Protein AF-A0A841T6B2-F1 (afdb_monomer_lite)

Organism: NCBI:txid557557

Radius of gyration: 22.59 Å; chains: 1; bounding box: 46×55×64 Å

Structure (mmCIF, N/CA/C/O backbone):
data_AF-A0A841T6B2-F1
#
_entry.id   AF-A0A841T6B2-F1
#
loop_
_atom_site.group_PDB
_atom_site.id
_atom_site.type_symbol
_atom_site.label_atom_id
_atom_site.label_alt_id
_atom_site.label_comp_id
_atom_site.label_asym_id
_atom_site.label_entity_id
_atom_site.label_seq_id
_atom_site.pdbx_PDB_ins_code
_atom_site.Cartn_x
_atom_site.Cartn_y
_atom_site.Cartn_z
_atom_site.occupancy
_atom_site.B_iso_or_equiv
_atom_site.auth_seq_id
_atom_site.auth_comp_id
_atom_site.auth_asym_id
_atom_site.auth_atom_id
_atom_site.pdbx_PDB_model_num
ATOM 1 N N . MET A 1 1 ? 11.523 -9.168 -34.181 1.00 81.94 1 MET A N 1
ATOM 2 C CA . MET A 1 1 ? 10.473 -8.159 -33.924 1.00 81.94 1 MET A CA 1
ATOM 3 C C . MET A 1 1 ? 9.588 -8.662 -32.795 1.00 81.94 1 MET A C 1
ATOM 5 O O . MET A 1 1 ? 9.089 -9.781 -32.882 1.00 81.94 1 MET A O 1
ATOM 9 N N . TYR A 1 2 ? 9.432 -7.871 -31.739 1.00 88.25 2 TYR A N 1
ATOM 10 C CA . TYR A 1 2 ? 8.669 -8.231 -30.552 1.00 88.25 2 TYR A CA 1
ATOM 11 C C . TYR A 1 2 ? 7.153 -8.050 -30.765 1.00 88.25 2 TYR A C 1
ATOM 13 O O . TYR A 1 2 ? 6.709 -7.084 -31.401 1.00 88.25 2 TYR A O 1
ATOM 21 N N . PRO A 1 3 ? 6.324 -8.989 -30.268 1.00 86.00 3 PRO A N 1
ATOM 22 C CA . PRO A 1 3 ? 4.872 -8.878 -30.339 1.00 86.00 3 PRO A CA 1
ATOM 23 C C . PRO A 1 3 ? 4.345 -7.916 -29.270 1.00 86.00 3 PRO A C 1
ATOM 25 O O . PRO A 1 3 ? 4.755 -8.012 -28.111 1.00 86.00 3 PRO A O 1
ATOM 28 N N . LYS A 1 4 ? 3.401 -7.029 -29.633 1.00 84.94 4 LYS A N 1
ATOM 29 C CA . LYS A 1 4 ? 2.730 -6.138 -28.668 1.00 84.94 4 LYS A CA 1
ATOM 30 C C . LYS A 1 4 ? 2.171 -6.946 -27.499 1.00 84.94 4 LYS A C 1
ATOM 32 O O . LYS A 1 4 ? 1.614 -8.033 -27.682 1.00 84.94 4 LYS A O 1
ATOM 37 N N . VAL A 1 5 ? 2.297 -6.387 -26.307 1.00 84.50 5 VAL A N 1
ATOM 38 C CA . VAL A 1 5 ? 1.882 -6.997 -25.055 1.00 84.50 5 VAL A CA 1
ATOM 39 C C . VAL A 1 5 ? 0.696 -6.210 -24.512 1.00 84.50 5 VAL A C 1
ATOM 41 O O . VAL A 1 5 ? 0.809 -5.057 -24.116 1.00 84.50 5 VAL A O 1
ATOM 44 N N . GLY A 1 6 ? -0.480 -6.835 -24.525 1.00 75.06 6 GLY A N 1
ATOM 45 C CA . GLY A 1 6 ? -1.680 -6.237 -23.940 1.00 75.06 6 GLY A CA 1
ATOM 46 C C . GLY A 1 6 ? -1.635 -6.235 -22.412 1.00 75.06 6 GLY A C 1
ATOM 47 O O . GLY A 1 6 ? -0.960 -7.070 -21.802 1.00 75.06 6 GLY A O 1
ATOM 48 N N . SER A 1 7 ? -2.407 -5.341 -21.791 1.00 76.25 7 SER A N 1
ATOM 49 C CA . SER A 1 7 ? -2.595 -5.315 -20.338 1.00 76.25 7 SER A CA 1
ATOM 50 C C . SER A 1 7 ? -3.172 -6.652 -19.847 1.00 76.25 7 SER A C 1
ATOM 52 O O . SER A 1 7 ? -4.208 -7.102 -20.352 1.00 76.25 7 SER A O 1
ATOM 54 N N . PRO A 1 8 ? -2.525 -7.330 -18.886 1.00 69.19 8 PRO A N 1
ATOM 55 C CA . PRO A 1 8 ? -2.946 -8.652 -18.463 1.00 69.19 8 PRO A CA 1
ATOM 56 C C . PRO A 1 8 ? -4.126 -8.555 -17.492 1.00 69.19 8 PRO A C 1
ATOM 58 O O . PRO A 1 8 ? -4.162 -7.691 -16.623 1.00 69.19 8 PRO A O 1
ATOM 61 N N . LYS A 1 9 ? -5.062 -9.512 -17.561 1.00 65.94 9 LYS A N 1
ATOM 62 C CA . LYS A 1 9 ? -6.056 -9.706 -16.483 1.00 65.94 9 LYS A CA 1
ATOM 63 C C . LYS A 1 9 ? -5.410 -10.229 -15.190 1.00 65.94 9 LYS A C 1
ATOM 65 O O . LYS A 1 9 ? -5.942 -10.005 -14.111 1.00 65.94 9 LYS A O 1
ATOM 70 N N . LYS A 1 10 ? -4.287 -10.946 -15.317 1.00 61.66 10 LYS A N 1
ATOM 71 C CA . LYS A 1 10 ? -3.439 -11.451 -14.230 1.00 61.66 10 LYS A CA 1
ATOM 72 C C . LYS A 1 10 ? -1.990 -11.501 -14.714 1.00 61.66 10 LYS A C 1
ATOM 74 O O . LYS A 1 10 ? -1.730 -12.070 -15.777 1.00 61.66 10 LYS A O 1
ATOM 79 N N . VAL A 1 11 ? -1.064 -10.930 -13.948 1.00 69.44 11 VAL A N 1
ATOM 80 C CA . VAL A 1 11 ? 0.371 -10.979 -14.259 1.00 69.44 11 VAL A CA 1
ATOM 81 C C . VAL A 1 11 ? 0.856 -12.424 -14.116 1.00 69.44 11 VAL A C 1
ATOM 83 O O . VAL A 1 11 ? 0.615 -13.081 -13.106 1.00 69.44 11 VAL A O 1
ATOM 86 N N . THR A 1 12 ? 1.491 -12.948 -15.161 1.00 73.12 12 THR A N 1
ATOM 87 C CA . THR A 1 12 ? 2.063 -14.304 -15.193 1.00 73.12 12 THR A CA 1
ATOM 88 C C . THR A 1 12 ? 3.510 -14.221 -15.655 1.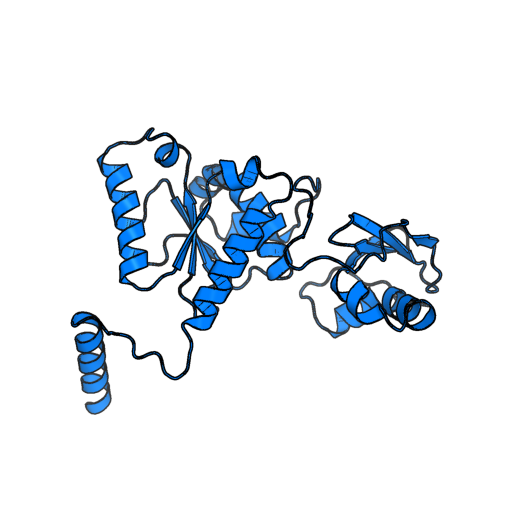00 73.12 12 THR A C 1
ATOM 90 O O . THR A 1 12 ? 3.848 -13.278 -16.369 1.00 73.12 12 THR A O 1
ATOM 93 N N . MET A 1 13 ? 4.348 -15.214 -15.332 1.00 74.50 13 MET A N 1
ATOM 94 C CA . MET A 1 13 ? 5.738 -15.224 -15.818 1.00 74.50 13 MET A CA 1
ATOM 95 C C . MET A 1 13 ? 5.817 -15.159 -17.342 1.00 74.50 13 MET A C 1
ATOM 97 O O . MET A 1 13 ? 6.514 -14.316 -17.881 1.00 74.50 13 MET A O 1
ATOM 101 N N . LYS A 1 14 ? 4.960 -15.904 -18.048 1.00 78.00 14 LYS A N 1
ATOM 102 C CA . LYS A 1 14 ? 4.868 -15.837 -19.515 1.00 78.00 14 LYS A CA 1
ATOM 103 C C . LYS A 1 14 ? 4.525 -14.438 -20.043 1.00 78.00 14 LYS A C 1
ATOM 105 O O . LYS A 1 14 ? 4.883 -14.101 -21.170 1.00 78.00 14 LYS A O 1
ATOM 110 N N . TRP A 1 15 ? 3.758 -13.654 -19.287 1.00 83.31 15 TRP A N 1
ATOM 111 C CA . TRP A 1 15 ? 3.458 -12.272 -19.653 1.00 83.31 15 TRP A CA 1
ATOM 112 C C . TRP A 1 15 ? 4.646 -11.353 -19.362 1.00 83.31 15 TRP A C 1
ATOM 114 O O . TRP A 1 15 ? 5.006 -10.573 -20.237 1.00 83.31 15 TRP A O 1
ATOM 124 N N . LEU A 1 16 ? 5.278 -11.492 -18.191 1.00 74.94 16 LEU A N 1
ATOM 125 C CA . LEU A 1 16 ? 6.472 -10.732 -17.814 1.00 74.94 16 LEU A CA 1
ATOM 126 C C . LEU A 1 16 ? 7.619 -10.969 -18.799 1.00 74.94 16 LEU A C 1
ATOM 128 O O . LEU A 1 16 ? 8.175 -10.002 -19.308 1.00 74.94 16 LEU A O 1
ATOM 132 N N . ASP A 1 17 ? 7.882 -12.226 -19.161 1.00 82.50 17 ASP A N 1
ATOM 133 C CA . ASP A 1 17 ? 8.905 -12.600 -20.141 1.00 82.50 17 ASP A CA 1
ATOM 134 C C . ASP A 1 17 ? 8.694 -11.873 -21.470 1.00 82.50 17 ASP A C 1
ATOM 136 O O . ASP A 1 17 ? 9.635 -11.364 -22.064 1.00 82.50 17 ASP A O 1
ATOM 140 N N . LYS A 1 18 ? 7.442 -11.767 -21.931 1.00 87.44 18 LYS A N 1
ATOM 141 C CA . LYS A 1 18 ? 7.117 -11.041 -23.165 1.00 87.44 18 LYS A CA 1
ATOM 142 C C . LYS A 1 18 ? 7.226 -9.530 -23.007 1.00 87.44 18 LYS A C 1
ATOM 144 O O . LYS A 1 18 ? 7.716 -8.869 -23.916 1.00 87.44 18 LYS A O 1
ATOM 149 N N . ALA A 1 19 ? 6.720 -8.989 -21.900 1.00 87.25 19 ALA A N 1
ATOM 150 C CA . ALA A 1 19 ? 6.710 -7.556 -21.626 1.00 87.25 19 ALA A CA 1
ATOM 151 C C . ALA A 1 19 ? 8.130 -6.999 -21.507 1.00 87.25 19 ALA A C 1
ATOM 153 O O . ALA A 1 19 ? 8.401 -5.904 -21.988 1.00 87.25 19 ALA A O 1
ATOM 154 N N . PHE A 1 20 ? 9.037 -7.765 -20.905 1.00 91.69 20 PHE A N 1
ATOM 155 C CA . PHE A 1 20 ? 10.406 -7.346 -20.634 1.00 91.69 20 PHE A CA 1
ATOM 156 C C . PHE A 1 20 ? 11.438 -7.863 -21.641 1.00 91.69 20 PHE A C 1
ATOM 158 O O . PHE A 1 20 ? 12.585 -7.443 -21.548 1.00 91.69 20 PHE A O 1
ATOM 165 N N . ALA A 1 21 ? 11.072 -8.709 -22.613 1.00 94.31 21 ALA A N 1
ATOM 166 C CA . ALA A 1 21 ? 12.026 -9.255 -23.586 1.00 94.31 21 ALA A CA 1
ATOM 167 C C . ALA A 1 21 ? 12.903 -8.192 -24.290 1.00 94.31 21 ALA A C 1
ATOM 169 O O . ALA A 1 21 ? 14.116 -8.366 -24.271 1.00 94.31 21 ALA A O 1
ATOM 170 N N . PRO A 1 22 ? 12.366 -7.071 -24.828 1.00 95.62 22 PRO A N 1
ATOM 171 C CA . PRO A 1 22 ? 13.203 -6.042 -25.456 1.00 95.62 22 PRO A CA 1
ATOM 172 C C . PRO A 1 22 ? 14.254 -5.454 -24.508 1.00 95.62 22 PRO A C 1
ATOM 174 O O . PRO A 1 22 ? 15.422 -5.334 -24.867 1.00 95.62 22 PRO A O 1
ATOM 177 N N . LEU A 1 23 ? 13.840 -5.117 -23.283 1.00 94.88 23 LEU A N 1
ATOM 178 C CA . LEU A 1 23 ? 14.724 -4.559 -22.265 1.00 94.88 23 LEU A CA 1
ATOM 179 C C . LEU A 1 23 ? 15.759 -5.588 -21.800 1.00 94.88 23 LEU A C 1
ATOM 181 O O . LEU A 1 23 ? 16.926 -5.249 -21.641 1.00 94.88 23 LEU A O 1
ATOM 185 N N . LYS A 1 24 ? 15.347 -6.843 -21.610 1.00 94.75 24 LYS A N 1
ATOM 186 C CA . LYS A 1 24 ? 16.243 -7.925 -21.208 1.00 94.75 24 LYS A CA 1
ATOM 187 C C . LYS A 1 24 ? 17.339 -8.142 -22.249 1.00 94.75 24 LYS A C 1
ATOM 189 O O . LYS A 1 24 ? 18.507 -8.099 -21.891 1.00 94.75 24 LYS A O 1
ATOM 194 N N . ASP A 1 25 ? 16.972 -8.293 -23.519 1.00 96.31 25 ASP A N 1
ATOM 195 C CA . ASP A 1 25 ? 17.937 -8.512 -24.601 1.00 96.31 25 ASP A CA 1
ATOM 196 C C . ASP A 1 25 ? 18.889 -7.313 -24.752 1.00 96.31 25 ASP A C 1
ATOM 198 O O . ASP A 1 25 ? 20.084 -7.489 -24.991 1.00 96.31 25 ASP A O 1
ATOM 202 N N . TYR A 1 26 ? 18.392 -6.086 -24.553 1.00 96.62 26 TYR A N 1
ATOM 203 C CA . TYR A 1 26 ? 19.233 -4.889 -24.529 1.00 96.62 26 TYR A CA 1
ATOM 204 C C . TYR A 1 26 ? 20.248 -4.906 -23.377 1.00 96.62 26 TYR A C 1
ATOM 206 O O . TYR A 1 26 ? 21.434 -4.656 -23.609 1.00 96.62 26 TYR A O 1
ATOM 214 N N . LEU A 1 27 ? 19.796 -5.205 -22.154 1.00 95.19 27 LEU A N 1
ATOM 215 C CA . LEU A 1 27 ? 20.647 -5.248 -20.965 1.00 95.19 27 LEU A CA 1
ATOM 216 C C . LEU A 1 27 ? 21.659 -6.393 -21.033 1.00 95.19 27 LEU A C 1
ATOM 218 O O . LEU A 1 27 ? 22.820 -6.177 -20.709 1.00 95.19 27 LEU A O 1
ATOM 222 N N . ASP A 1 28 ? 21.262 -7.568 -21.515 1.00 95.12 28 ASP A N 1
ATOM 223 C CA . ASP A 1 28 ? 22.165 -8.707 -21.696 1.00 95.12 28 ASP A CA 1
ATOM 224 C C . ASP A 1 28 ? 23.263 -8.391 -22.735 1.00 95.12 28 ASP A C 1
ATOM 226 O O . ASP A 1 28 ? 24.395 -8.851 -22.600 1.00 95.12 28 ASP A O 1
ATOM 230 N N . ALA A 1 29 ? 22.964 -7.568 -23.749 1.00 95.12 29 ALA A N 1
ATOM 231 C CA . ALA A 1 29 ? 23.929 -7.174 -24.776 1.00 95.12 29 ALA A CA 1
ATOM 232 C C . ALA A 1 29 ? 24.870 -6.027 -24.356 1.00 95.12 29 ALA A C 1
ATOM 234 O O . ALA A 1 29 ? 26.038 -6.034 -24.744 1.00 95.12 29 ALA A O 1
ATOM 235 N N . HIS A 1 30 ? 24.384 -5.038 -23.597 1.00 94.75 30 HIS A N 1
ATOM 236 C CA . HIS A 1 30 ? 25.131 -3.797 -23.316 1.00 94.75 30 HIS A CA 1
ATOM 237 C C . HIS A 1 30 ? 25.563 -3.644 -21.852 1.00 94.75 30 HIS A C 1
ATOM 239 O O . HIS A 1 30 ? 26.536 -2.948 -21.572 1.00 94.75 30 HIS A O 1
ATOM 245 N N . HIS A 1 31 ? 24.868 -4.296 -20.919 1.00 92.31 31 HIS A N 1
ATOM 246 C CA . HIS A 1 31 ? 25.098 -4.207 -19.473 1.00 92.31 31 HIS A CA 1
ATOM 247 C C . HIS A 1 31 ? 25.000 -5.583 -18.778 1.00 92.31 31 HIS A C 1
ATOM 249 O O . HIS A 1 31 ? 24.318 -5.695 -17.754 1.00 92.31 31 HIS A O 1
ATOM 255 N N . PRO A 1 32 ? 25.660 -6.644 -19.289 1.00 92.56 32 PRO A N 1
ATOM 256 C CA . PRO A 1 32 ? 25.428 -8.024 -18.844 1.00 92.56 32 PRO A CA 1
ATOM 257 C C . PRO A 1 32 ? 25.687 -8.240 -17.349 1.00 92.56 32 PRO A C 1
ATOM 259 O O . PRO A 1 32 ? 24.984 -9.012 -16.700 1.00 92.56 32 PRO A O 1
ATOM 262 N N . GLU A 1 33 ? 26.666 -7.533 -16.783 1.00 91.94 33 GLU A N 1
ATOM 263 C CA . GLU A 1 33 ? 27.033 -7.647 -15.366 1.00 91.94 33 GLU A CA 1
ATOM 264 C C . GLU A 1 33 ? 25.946 -7.086 -14.434 1.00 91.94 33 GLU A C 1
ATOM 266 O O . GLU A 1 33 ? 25.704 -7.629 -13.357 1.00 91.94 33 GLU A O 1
ATOM 271 N N . ASN A 1 34 ? 25.226 -6.055 -14.889 1.00 88.75 34 ASN A N 1
ATOM 272 C CA . ASN A 1 34 ? 24.253 -5.311 -14.087 1.00 88.75 34 ASN A CA 1
ATOM 273 C C . ASN A 1 34 ? 22.800 -5.587 -14.497 1.00 88.75 34 ASN A C 1
ATOM 275 O O . ASN A 1 34 ? 21.872 -5.116 -13.836 1.00 88.75 34 ASN A O 1
ATOM 279 N N . ALA A 1 35 ? 22.576 -6.384 -15.548 1.00 87.88 35 ALA A N 1
ATOM 280 C CA . ALA A 1 35 ? 21.263 -6.638 -16.136 1.00 87.88 35 ALA A CA 1
ATOM 281 C C . ALA A 1 35 ? 20.227 -7.075 -15.093 1.00 87.88 35 ALA A C 1
ATOM 283 O O . ALA A 1 35 ? 19.124 -6.534 -15.041 1.00 87.88 35 ALA A O 1
ATOM 284 N N . LYS A 1 36 ? 20.597 -8.001 -14.199 1.00 79.38 36 LYS A N 1
ATOM 285 C CA . LYS A 1 36 ? 19.708 -8.489 -13.134 1.00 79.38 36 LYS A CA 1
ATOM 286 C C . LYS A 1 36 ? 19.350 -7.399 -12.117 1.00 79.38 36 LYS A C 1
ATOM 288 O O . LYS A 1 36 ? 18.200 -7.343 -11.687 1.00 79.38 36 LYS A O 1
ATOM 293 N N . ALA A 1 37 ? 20.313 -6.560 -11.736 1.00 80.00 37 ALA A N 1
ATOM 294 C CA . ALA A 1 37 ? 20.101 -5.479 -10.777 1.00 80.00 37 ALA A CA 1
ATOM 295 C C . ALA A 1 37 ? 19.200 -4.390 -11.374 1.00 80.00 37 ALA A C 1
ATOM 297 O O . ALA A 1 37 ? 18.194 -4.034 -10.768 1.00 80.00 37 ALA A O 1
ATOM 298 N N . ILE A 1 38 ? 19.493 -3.949 -12.602 1.00 86.00 38 ILE A N 1
ATOM 299 C CA . ILE A 1 38 ? 18.699 -2.947 -13.329 1.00 86.00 38 ILE A CA 1
ATOM 300 C C . ILE A 1 38 ? 17.270 -3.453 -13.541 1.00 86.00 38 ILE A C 1
ATOM 302 O O . ILE A 1 38 ? 16.311 -2.776 -13.177 1.00 86.00 38 ILE A O 1
ATOM 306 N N . MET A 1 39 ? 17.104 -4.683 -14.041 1.00 83.94 39 MET A N 1
ATOM 307 C CA . MET A 1 39 ? 15.791 -5.324 -14.203 1.00 83.94 39 MET A CA 1
ATOM 308 C C . MET A 1 39 ? 14.973 -5.330 -12.908 1.00 83.94 39 MET A C 1
ATOM 310 O O . MET A 1 39 ? 13.755 -5.155 -12.944 1.00 83.94 39 MET A O 1
ATOM 314 N N . GLY A 1 40 ? 15.648 -5.488 -11.767 1.00 77.00 40 GLY A N 1
ATOM 315 C CA . GLY A 1 40 ? 15.058 -5.443 -10.435 1.00 77.00 40 GLY A CA 1
ATOM 316 C C . GLY A 1 40 ? 14.393 -4.116 -10.073 1.00 77.00 40 GLY A C 1
ATOM 317 O O . GLY A 1 40 ? 13.588 -4.118 -9.146 1.00 77.00 40 GLY A O 1
ATOM 318 N N . TRP A 1 41 ? 14.640 -3.036 -10.822 1.00 81.75 41 TRP A N 1
ATOM 319 C CA . TRP A 1 41 ? 14.083 -1.696 -10.598 1.00 81.75 41 TRP A CA 1
ATOM 320 C C . TRP A 1 41 ? 13.166 -1.203 -11.716 1.00 81.75 41 TRP A C 1
ATOM 322 O O . TRP A 1 41 ? 12.464 -0.209 -11.543 1.00 81.75 41 TRP A O 1
ATOM 332 N N . MET A 1 42 ? 13.075 -1.917 -12.836 1.00 82.81 42 MET A N 1
ATOM 333 C CA . MET A 1 42 ? 12.268 -1.476 -13.974 1.00 82.81 42 MET A CA 1
ATOM 334 C C . MET A 1 42 ? 10.792 -1.853 -13.822 1.00 82.81 42 MET A C 1
ATOM 336 O O . MET A 1 42 ? 10.445 -2.923 -13.320 1.00 82.81 42 MET A O 1
ATOM 340 N N . THR A 1 43 ? 9.916 -0.965 -14.286 1.00 85.25 43 THR A N 1
ATOM 341 C CA . THR A 1 43 ? 8.475 -1.188 -14.439 1.00 85.25 43 THR A CA 1
ATOM 342 C C . THR A 1 43 ? 8.107 -1.065 -15.905 1.00 85.25 43 THR A C 1
ATOM 344 O O . THR A 1 43 ? 8.454 -0.085 -16.557 1.00 85.25 43 THR A O 1
ATOM 347 N N . TYR A 1 44 ? 7.366 -2.038 -16.427 1.00 86.62 44 TYR A N 1
ATOM 348 C CA . TYR A 1 44 ? 6.789 -1.941 -17.762 1.00 86.62 44 TYR A CA 1
ATOM 349 C C . TYR A 1 44 ? 5.525 -1.076 -17.722 1.00 86.62 44 TYR A C 1
ATOM 351 O O . TYR A 1 44 ? 4.556 -1.424 -17.046 1.00 86.62 44 TYR A O 1
ATOM 359 N N . LYS A 1 45 ? 5.531 0.047 -18.445 1.00 85.75 45 LYS A N 1
ATOM 360 C CA . LYS A 1 45 ? 4.422 1.016 -18.464 1.00 85.75 45 LYS A CA 1
ATOM 361 C C . LYS A 1 45 ? 3.395 0.703 -19.552 1.00 85.75 45 LYS A C 1
ATOM 363 O O . LYS A 1 45 ? 2.246 1.118 -19.435 1.00 85.75 45 LYS A O 1
ATOM 368 N N . GLY A 1 46 ? 3.780 -0.061 -20.575 1.00 85.88 46 GLY A N 1
ATOM 369 C CA . GLY A 1 46 ? 2.882 -0.501 -21.640 1.00 85.88 46 GLY A CA 1
ATOM 370 C C . GLY A 1 46 ? 3.479 -0.362 -23.035 1.00 85.88 46 GLY A C 1
ATOM 371 O O . GLY A 1 46 ? 4.676 -0.114 -23.204 1.00 85.88 46 GLY A O 1
ATOM 372 N N . ASN A 1 47 ? 2.613 -0.539 -24.038 1.00 88.69 47 ASN A N 1
ATOM 373 C CA . ASN A 1 47 ? 2.926 -0.223 -25.424 1.00 88.69 47 ASN A CA 1
ATOM 374 C C . ASN A 1 47 ? 2.225 1.066 -25.862 1.00 88.69 47 ASN A C 1
ATOM 376 O O . ASN A 1 47 ? 1.029 1.029 -26.158 1.00 88.69 47 ASN A O 1
ATOM 380 N N . PHE A 1 48 ? 2.966 2.169 -25.941 1.00 84.81 48 PHE A N 1
ATOM 381 C CA . PHE A 1 48 ? 2.463 3.467 -26.398 1.00 84.81 48 PHE A CA 1
ATOM 382 C C . PHE A 1 48 ? 3.048 3.771 -27.775 1.00 84.81 48 PHE A C 1
ATOM 384 O O . PHE A 1 48 ? 4.247 3.611 -27.960 1.00 84.81 48 PHE A O 1
ATOM 391 N N . ASP A 1 49 ? 2.209 4.124 -28.752 1.00 83.94 49 ASP A N 1
ATOM 392 C CA . ASP A 1 49 ? 2.634 4.475 -30.119 1.00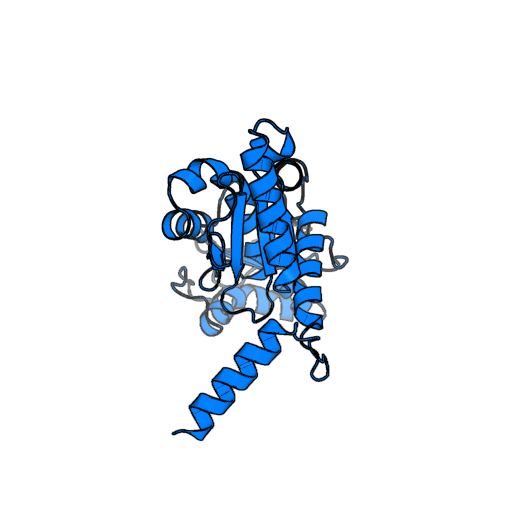 83.94 49 ASP A CA 1
ATOM 393 C C . ASP A 1 49 ? 3.626 3.481 -30.759 1.00 83.94 49 ASP A C 1
ATOM 395 O O . ASP A 1 49 ? 4.622 3.853 -31.369 1.00 83.94 49 ASP A O 1
ATOM 399 N N . ASP A 1 50 ? 3.348 2.180 -30.602 1.00 85.56 50 ASP A N 1
ATOM 400 C CA . ASP A 1 50 ? 4.200 1.071 -31.070 1.00 85.56 50 ASP A CA 1
ATOM 401 C C . ASP A 1 50 ? 5.576 0.949 -30.375 1.00 85.56 50 ASP A C 1
ATOM 403 O O . ASP A 1 50 ? 6.363 0.076 -30.745 1.00 85.56 50 ASP A O 1
ATOM 407 N N . LEU A 1 51 ? 5.825 1.709 -29.310 1.00 91.38 51 LEU A N 1
ATOM 408 C CA . LEU A 1 51 ? 7.010 1.609 -28.457 1.00 91.38 51 LEU A CA 1
ATOM 409 C C . LEU A 1 51 ? 6.764 0.702 -27.246 1.00 91.38 51 LEU A C 1
ATOM 411 O O . LEU A 1 51 ? 5.634 0.509 -26.802 1.00 91.38 51 LEU A O 1
ATOM 415 N N . TYR A 1 52 ? 7.822 0.118 -26.700 1.00 93.25 52 TYR A N 1
ATOM 416 C CA . TYR A 1 52 ? 7.851 -0.526 -25.391 1.00 93.25 52 TYR A CA 1
ATOM 417 C C . TYR A 1 52 ? 8.440 0.458 -24.399 1.00 93.25 52 TYR A C 1
ATOM 419 O O . TYR A 1 52 ? 9.612 0.807 -24.516 1.00 93.25 52 TYR A O 1
ATOM 427 N N . CYS A 1 53 ? 7.630 0.885 -23.436 1.00 91.88 53 CYS A N 1
ATOM 428 C CA . CYS A 1 53 ? 8.022 1.905 -22.476 1.00 91.88 53 CYS A CA 1
ATOM 429 C C . CYS A 1 53 ? 8.259 1.277 -21.106 1.00 91.88 53 CYS A C 1
ATOM 431 O O . CYS A 1 53 ? 7.396 0.580 -20.556 1.00 91.88 53 CYS A O 1
ATOM 433 N N . TYR A 1 54 ? 9.423 1.571 -20.548 1.00 90.81 54 TYR A N 1
ATOM 434 C CA . TYR A 1 54 ? 9.841 1.163 -19.222 1.00 90.81 54 TYR A CA 1
ATOM 435 C C . TYR A 1 54 ? 10.207 2.395 -18.408 1.00 90.81 54 TYR A C 1
ATOM 437 O O . TYR A 1 54 ? 10.656 3.403 -18.947 1.00 90.81 54 TYR A O 1
ATOM 445 N N . GLU A 1 55 ? 10.028 2.296 -17.103 1.00 87.31 55 GLU A N 1
ATOM 446 C CA . GLU A 1 55 ? 10.356 3.351 -16.154 1.00 87.31 55 GLU A CA 1
ATOM 447 C C . GLU A 1 55 ? 11.135 2.741 -14.997 1.00 87.31 55 GLU A C 1
ATOM 449 O O . GLU A 1 55 ? 10.744 1.704 -14.448 1.00 87.31 55 GLU A O 1
ATOM 454 N N . ASN A 1 56 ? 12.240 3.375 -14.633 1.00 84.94 56 ASN A N 1
ATOM 455 C CA . ASN A 1 56 ? 12.973 3.034 -13.429 1.00 84.94 56 ASN A CA 1
ATOM 456 C C . ASN A 1 56 ? 12.176 3.514 -12.208 1.00 84.94 56 ASN A C 1
ATOM 458 O O . ASN A 1 56 ? 11.879 4.702 -12.079 1.00 84.94 56 ASN A O 1
ATOM 462 N N . ARG A 1 57 ? 11.832 2.595 -11.298 1.00 73.50 57 ARG A N 1
ATOM 463 C CA . ARG A 1 57 ? 11.001 2.884 -10.114 1.00 73.50 5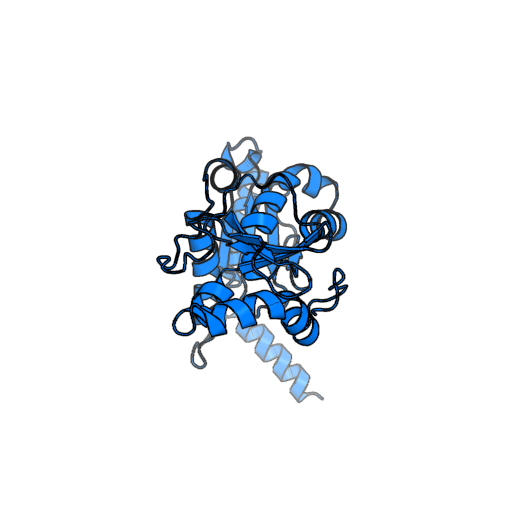7 ARG A CA 1
ATOM 464 C C . ARG A 1 57 ? 11.600 3.940 -9.191 1.00 73.50 57 ARG A C 1
ATOM 466 O O . ARG A 1 57 ? 10.852 4.633 -8.508 1.00 73.50 57 ARG A O 1
ATOM 473 N N . MET A 1 58 ? 12.922 4.055 -9.184 1.00 71.75 58 MET A N 1
ATOM 474 C CA . MET A 1 58 ? 13.671 4.883 -8.246 1.00 71.75 58 MET A CA 1
ATOM 475 C C . MET A 1 58 ? 13.924 6.276 -8.803 1.00 71.75 58 MET A C 1
ATOM 477 O O . MET A 1 58 ? 13.732 7.274 -8.117 1.00 71.75 58 MET A O 1
ATOM 481 N N . THR A 1 59 ? 14.347 6.357 -10.061 1.00 76.69 59 THR A N 1
ATOM 482 C CA . THR A 1 59 ? 14.754 7.625 -10.679 1.00 76.69 59 THR A CA 1
ATOM 483 C C . THR A 1 59 ? 13.680 8.235 -11.568 1.00 76.69 59 THR A C 1
ATOM 485 O O . THR A 1 59 ? 13.830 9.380 -11.995 1.00 76.69 59 THR A O 1
ATOM 488 N N . GLN A 1 60 ? 12.614 7.482 -11.868 1.00 80.75 60 GLN A N 1
ATOM 489 C CA . GLN A 1 60 ? 11.596 7.828 -12.866 1.00 80.75 60 GLN A CA 1
ATOM 490 C C . GLN A 1 60 ? 12.197 8.067 -14.265 1.00 80.75 60 GLN A C 1
ATOM 492 O O . GLN A 1 60 ? 11.586 8.707 -15.120 1.00 80.75 60 GLN A O 1
ATOM 497 N N . GLY A 1 61 ? 13.417 7.571 -14.507 1.00 84.56 61 GLY A N 1
ATOM 498 C CA . GLY A 1 61 ? 14.045 7.586 -15.820 1.00 84.56 61 GLY A CA 1
ATOM 499 C C . GLY A 1 61 ? 13.317 6.637 -16.768 1.00 84.56 61 GLY A C 1
ATOM 500 O O . GLY A 1 61 ? 12.935 5.533 -16.375 1.00 84.56 61 GLY A O 1
ATOM 501 N N . TYR A 1 62 ? 13.130 7.058 -18.016 1.00 92.94 62 TYR A N 1
ATOM 502 C CA . TYR A 1 62 ? 12.381 6.296 -19.012 1.00 92.94 62 TYR A CA 1
ATOM 503 C C . TYR A 1 62 ? 13.310 5.602 -19.994 1.00 92.94 62 TYR A C 1
ATOM 505 O O . TYR A 1 62 ? 14.354 6.140 -20.369 1.00 92.94 62 TYR A O 1
ATOM 513 N N . ILE A 1 63 ? 12.882 4.428 -20.447 1.00 96.62 63 ILE A N 1
ATOM 514 C CA . ILE A 1 63 ? 13.514 3.692 -21.538 1.00 96.62 63 ILE A CA 1
ATOM 515 C C . ILE A 1 63 ? 12.436 3.296 -22.537 1.00 96.62 63 ILE A C 1
ATOM 517 O O . ILE A 1 63 ? 11.405 2.737 -22.162 1.00 96.62 63 ILE A O 1
ATOM 521 N N . GLU A 1 64 ? 12.676 3.578 -23.809 1.00 97.19 64 GLU A N 1
ATOM 522 C CA . GLU A 1 64 ? 11.751 3.318 -24.903 1.00 97.19 64 GLU A CA 1
ATOM 523 C C . GLU A 1 64 ? 12.453 2.518 -25.996 1.00 97.19 64 GLU A C 1
ATOM 525 O O . GLU A 1 64 ? 13.510 2.914 -26.495 1.00 97.19 64 GLU A O 1
ATOM 530 N N . PHE A 1 65 ? 11.837 1.408 -26.392 1.00 96.50 65 PHE A N 1
ATOM 531 C CA . PHE A 1 65 ? 12.290 0.580 -27.508 1.00 96.50 65 PHE A CA 1
ATOM 532 C C . PHE A 1 65 ? 11.222 0.510 -28.585 1.00 96.50 65 PHE A C 1
ATOM 534 O O . PHE A 1 65 ? 10.032 0.475 -28.279 1.00 96.50 65 PHE A O 1
ATOM 541 N N . ASP A 1 66 ? 11.623 0.417 -29.844 1.00 94.56 66 ASP A N 1
ATOM 542 C CA . ASP A 1 66 ? 10.685 0.089 -30.911 1.00 94.56 66 ASP A CA 1
ATOM 543 C C . ASP A 1 66 ? 10.361 -1.421 -30.949 1.00 94.56 66 ASP A C 1
ATOM 545 O O . ASP A 1 66 ? 10.849 -2.234 -30.157 1.00 94.56 66 ASP A O 1
ATOM 549 N N . ARG A 1 67 ? 9.541 -1.842 -31.919 1.00 91.81 67 ARG A N 1
ATOM 550 C CA . ARG A 1 67 ? 9.177 -3.262 -32.088 1.00 91.81 67 ARG A CA 1
ATOM 551 C C . ARG A 1 67 ? 10.317 -4.127 -32.607 1.00 91.81 67 ARG A C 1
ATOM 553 O O . ARG A 1 67 ? 10.223 -5.353 -32.524 1.00 91.81 67 ARG A O 1
ATOM 560 N N . SER A 1 68 ? 11.363 -3.542 -33.177 1.00 92.19 68 SER A N 1
ATOM 561 C CA . SER A 1 68 ? 12.548 -4.293 -33.582 1.00 92.19 68 SER A CA 1
ATOM 562 C C . SER A 1 68 ? 13.434 -4.643 -32.383 1.00 92.19 68 SER A C 1
ATOM 564 O O . SER A 1 68 ? 14.148 -5.640 -32.457 1.00 92.19 68 SER A O 1
ATOM 566 N N . GLY A 1 69 ? 13.292 -3.917 -31.268 1.00 90.12 69 GLY A N 1
ATOM 567 C CA . GLY A 1 69 ? 14.182 -4.000 -30.112 1.00 90.12 69 GLY A CA 1
ATOM 568 C C . GLY A 1 69 ? 15.245 -2.911 -30.098 1.00 90.12 69 GLY A C 1
ATOM 569 O O . GLY A 1 69 ? 16.138 -2.949 -29.257 1.00 90.12 69 GLY A O 1
ATOM 570 N N . GLN A 1 70 ? 15.181 -1.963 -31.032 1.00 94.06 70 GLN A N 1
ATOM 571 C CA . GLN A 1 70 ? 16.113 -0.854 -31.091 1.00 94.06 70 GLN A CA 1
ATOM 572 C C . GLN A 1 70 ? 15.758 0.166 -30.011 1.00 94.06 70 GLN A C 1
ATOM 574 O O . GLN A 1 70 ? 14.598 0.557 -29.863 1.00 94.06 70 GLN A O 1
ATOM 579 N N . LEU A 1 71 ? 16.773 0.600 -29.262 1.00 95.88 71 LEU A N 1
ATOM 580 C CA . LEU A 1 71 ? 16.636 1.671 -28.286 1.00 95.88 71 LEU A CA 1
ATOM 581 C C . LEU A 1 71 ? 16.323 2.984 -29.014 1.00 95.88 71 LEU A C 1
ATOM 583 O O . LEU A 1 71 ? 17.104 3.432 -29.853 1.00 95.88 71 LEU A O 1
ATOM 587 N N . ILE A 1 72 ? 15.190 3.595 -28.677 1.00 96.62 72 ILE A N 1
ATOM 588 C CA . ILE A 1 72 ? 14.758 4.891 -29.212 1.00 96.62 72 ILE A CA 1
ATOM 589 C C . ILE A 1 72 ? 15.146 6.012 -28.256 1.00 96.62 72 ILE A C 1
ATOM 591 O O . ILE A 1 72 ? 15.638 7.056 -28.683 1.00 96.62 72 ILE A O 1
ATOM 595 N N . ARG A 1 73 ? 14.951 5.786 -26.954 1.00 95.25 73 ARG A N 1
ATOM 596 C CA . ARG A 1 73 ? 15.240 6.771 -25.915 1.00 95.25 73 ARG A CA 1
ATOM 597 C C . ARG A 1 73 ? 15.630 6.083 -24.616 1.00 95.25 73 ARG A C 1
ATOM 599 O O . ARG A 1 73 ? 15.005 5.107 -24.220 1.00 95.25 73 ARG A O 1
ATOM 606 N N . CYS A 1 74 ? 16.627 6.631 -23.935 1.00 95.31 74 CYS A N 1
ATOM 607 C CA . CYS A 1 74 ? 16.989 6.271 -22.570 1.00 95.31 74 CYS A CA 1
ATOM 608 C C . CYS A 1 74 ? 17.326 7.561 -21.825 1.00 95.31 74 CYS A C 1
ATOM 610 O O . CYS A 1 74 ? 18.176 8.315 -22.291 1.00 95.31 74 CYS A O 1
ATOM 612 N N . SER A 1 75 ? 16.651 7.841 -20.711 1.00 93.19 75 SER A N 1
ATOM 613 C CA . SER A 1 75 ? 17.081 8.913 -19.808 1.00 93.19 75 SER A CA 1
ATOM 614 C C . SER A 1 75 ? 18.407 8.534 -19.144 1.00 93.19 75 SER A C 1
ATOM 616 O O . SER A 1 75 ? 18.636 7.357 -18.862 1.00 93.19 75 SER A O 1
ATOM 618 N N . ASP A 1 76 ? 19.241 9.527 -18.833 1.00 87.81 76 ASP A N 1
ATOM 619 C CA . ASP A 1 76 ? 20.583 9.327 -18.258 1.00 87.81 76 ASP A CA 1
ATOM 620 C C . ASP A 1 76 ? 20.574 8.516 -16.951 1.00 87.81 76 ASP A C 1
ATOM 622 O O . ASP A 1 76 ? 21.493 7.756 -16.681 1.00 87.81 76 ASP A O 1
ATOM 626 N N . ASN A 1 77 ? 19.502 8.640 -16.167 1.00 85.56 77 ASN A N 1
ATOM 627 C CA . ASN A 1 77 ? 19.309 7.986 -14.872 1.00 85.56 77 ASN A CA 1
ATOM 628 C C . ASN A 1 77 ? 18.440 6.716 -14.943 1.00 85.56 77 ASN A C 1
ATOM 630 O O . ASN A 1 77 ? 18.072 6.152 -13.912 1.00 85.56 77 ASN A O 1
ATOM 634 N N . ALA A 1 78 ? 18.024 6.280 -16.137 1.00 89.75 78 ALA A N 1
ATOM 635 C CA . ALA A 1 78 ? 17.077 5.172 -16.270 1.00 89.75 78 ALA A CA 1
ATOM 636 C C . ALA A 1 78 ? 17.706 3.803 -15.957 1.00 89.75 78 ALA A C 1
ATOM 638 O O . ALA A 1 78 ? 16.995 2.871 -15.586 1.00 89.75 78 ALA A O 1
ATOM 639 N N . LEU A 1 79 ? 19.030 3.688 -16.076 1.00 92.50 79 LEU A N 1
ATOM 640 C CA . LEU A 1 79 ? 19.794 2.459 -15.833 1.00 92.50 79 LEU A CA 1
ATOM 641 C C . LEU A 1 79 ? 20.497 2.442 -14.469 1.00 92.50 79 LEU A C 1
ATOM 643 O O . LEU A 1 79 ? 21.231 1.497 -14.164 1.00 92.50 79 LEU A O 1
ATOM 647 N N . ASP A 1 80 ? 20.278 3.465 -13.644 1.00 87.31 80 ASP A N 1
ATOM 648 C CA . ASP A 1 80 ? 20.788 3.491 -12.279 1.00 87.31 80 ASP A CA 1
ATOM 649 C C . ASP A 1 80 ? 20.226 2.288 -11.501 1.00 87.31 80 ASP A C 1
ATOM 651 O O . ASP A 1 80 ? 19.078 1.870 -11.681 1.00 87.31 80 ASP A O 1
ATOM 655 N N . HIS A 1 81 ? 21.069 1.675 -10.675 1.00 83.88 81 HIS A N 1
ATOM 656 C CA . HIS A 1 81 ? 20.733 0.439 -9.955 1.00 83.88 81 HIS A CA 1
ATOM 657 C C . HIS A 1 81 ? 21.478 0.284 -8.625 1.00 83.88 81 HIS A C 1
ATOM 659 O O . HIS A 1 81 ? 21.116 -0.578 -7.822 1.00 83.88 81 HIS A O 1
ATOM 665 N N . GLU A 1 82 ? 22.489 1.118 -8.377 1.00 81.88 82 GLU A N 1
ATOM 666 C CA . GLU A 1 82 ? 23.190 1.218 -7.100 1.00 81.88 82 GLU A CA 1
ATOM 667 C C . GLU A 1 82 ? 22.385 2.110 -6.151 1.00 81.88 82 GLU A C 1
ATOM 669 O O . GLU A 1 82 ? 22.641 3.303 -6.000 1.00 81.88 82 GLU A O 1
ATOM 674 N N . TYR A 1 83 ? 21.364 1.522 -5.534 1.00 69.00 83 TYR A N 1
ATOM 675 C CA . TYR A 1 83 ? 20.565 2.188 -4.513 1.00 69.00 83 TYR A CA 1
ATOM 676 C C . TYR A 1 83 ? 20.858 1.575 -3.149 1.00 69.00 83 TYR A C 1
ATOM 678 O O . TYR A 1 83 ? 20.888 0.351 -3.000 1.00 69.00 83 TYR A O 1
ATOM 686 N N . GLU A 1 84 ? 21.047 2.421 -2.137 1.00 56.12 84 GLU A N 1
ATOM 687 C CA . GLU A 1 84 ? 21.083 1.957 -0.754 1.00 56.12 84 GLU A CA 1
ATOM 688 C C . GLU A 1 84 ? 19.727 1.324 -0.393 1.00 56.12 84 GLU A C 1
ATOM 690 O O . GLU A 1 84 ? 18.661 1.875 -0.688 1.00 56.12 84 GLU A O 1
ATOM 695 N N . LEU A 1 85 ? 19.752 0.145 0.237 1.00 45.28 85 LEU A N 1
ATOM 696 C CA . LEU A 1 85 ? 18.546 -0.523 0.733 1.00 45.28 85 LEU A CA 1
ATOM 697 C C . LEU A 1 85 ? 17.790 0.427 1.679 1.00 45.28 85 LEU A C 1
ATOM 699 O O . LEU A 1 85 ? 18.326 0.826 2.710 1.00 45.28 85 LEU A O 1
ATOM 703 N N . GLY A 1 86 ? 16.553 0.786 1.321 1.00 46.44 86 GLY A N 1
ATOM 704 C CA . GLY A 1 86 ? 15.716 1.736 2.071 1.00 46.44 86 GLY A CA 1
ATOM 705 C C . GLY A 1 86 ? 15.607 3.142 1.461 1.00 46.44 86 GLY A C 1
ATOM 706 O O . GLY A 1 86 ? 14.803 3.936 1.938 1.00 46.44 86 GLY A O 1
ATOM 707 N N . TYR A 1 87 ? 16.337 3.445 0.381 1.00 45.81 87 TYR A N 1
ATOM 708 C CA . TYR A 1 87 ? 16.314 4.748 -0.305 1.00 45.81 87 TYR A CA 1
ATOM 709 C C . TYR A 1 87 ? 15.369 4.792 -1.520 1.00 45.81 87 TYR A C 1
ATOM 711 O O . TYR A 1 87 ? 15.659 5.434 -2.532 1.00 45.81 87 TYR A O 1
ATOM 719 N N . GLU A 1 88 ? 14.223 4.108 -1.453 1.00 51.25 88 GLU A N 1
ATOM 720 C CA . GLU A 1 88 ? 13.187 4.230 -2.484 1.00 51.25 88 GLU A CA 1
ATOM 721 C C . GLU A 1 88 ? 12.631 5.653 -2.483 1.00 51.25 88 GLU A C 1
ATOM 723 O O . GLU A 1 88 ? 11.765 5.989 -1.685 1.00 51.25 88 GLU A O 1
ATOM 728 N N . ARG A 1 89 ? 13.122 6.515 -3.379 1.00 47.84 89 ARG A N 1
ATOM 729 C CA . ARG A 1 89 ? 12.484 7.796 -3.690 1.00 47.84 89 ARG A CA 1
ATOM 730 C C . ARG A 1 89 ? 11.397 7.562 -4.729 1.00 47.84 89 ARG A C 1
ATOM 732 O O . ARG A 1 89 ? 11.561 7.938 -5.880 1.00 47.84 89 ARG A O 1
ATOM 739 N N . ILE A 1 90 ? 10.284 6.935 -4.355 1.00 50.38 90 ILE A N 1
ATOM 740 C CA . ILE A 1 90 ? 9.087 7.006 -5.203 1.00 50.38 90 ILE A CA 1
ATOM 741 C C . ILE A 1 90 ? 8.435 8.354 -4.877 1.00 5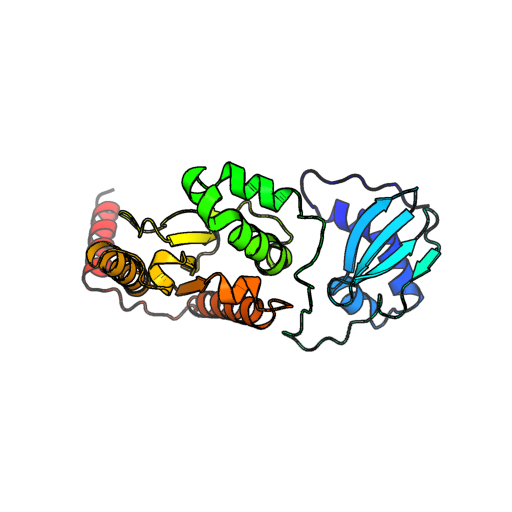0.38 90 ILE A C 1
ATOM 743 O O . ILE A 1 90 ? 7.887 8.494 -3.778 1.00 50.38 90 ILE A O 1
ATOM 747 N N . PRO A 1 91 ? 8.505 9.362 -5.766 1.00 47.69 91 PRO A N 1
ATOM 748 C CA . PRO A 1 91 ? 7.844 10.629 -5.512 1.00 47.69 91 PRO A CA 1
ATOM 749 C C . PRO A 1 91 ? 6.343 10.392 -5.318 1.00 47.69 91 PRO A C 1
ATOM 751 O O . PRO A 1 91 ? 5.688 9.743 -6.133 1.00 47.69 91 PRO A O 1
ATOM 754 N N . VAL A 1 92 ? 5.792 10.964 -4.246 1.00 53.03 92 VAL A N 1
ATOM 755 C CA . VAL A 1 92 ? 4.362 10.891 -3.884 1.00 53.03 92 VAL A CA 1
ATOM 756 C C . VAL A 1 92 ? 3.453 11.555 -4.938 1.00 53.03 92 VAL A C 1
ATOM 758 O O . VAL A 1 92 ? 2.238 11.390 -4.943 1.00 53.03 92 VAL A O 1
ATOM 761 N N . LYS A 1 93 ? 4.036 12.282 -5.897 1.00 53.03 93 LYS A N 1
ATOM 762 C CA . LYS A 1 93 ? 3.329 12.915 -7.015 1.00 53.03 93 LYS A CA 1
ATOM 763 C C . LYS A 1 93 ? 3.438 12.092 -8.300 1.00 53.03 93 LYS A C 1
ATOM 765 O O . LYS A 1 93 ? 4.061 12.530 -9.262 1.00 53.03 93 LYS A O 1
ATOM 770 N N . THR A 1 94 ? 2.805 10.924 -8.3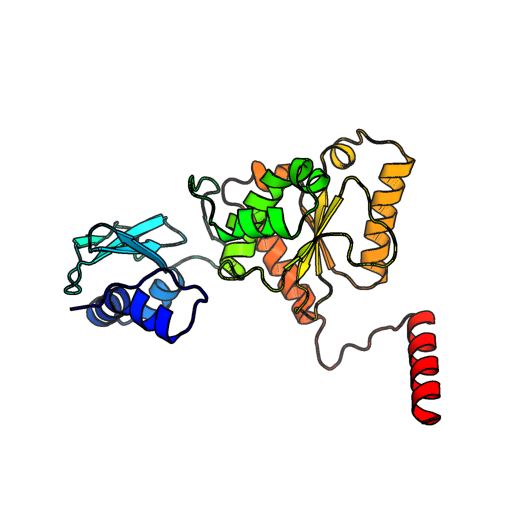49 1.00 53.59 94 THR A N 1
ATOM 771 C CA . THR A 1 94 ? 2.379 10.361 -9.642 1.00 53.59 94 THR A CA 1
ATOM 772 C C . THR A 1 94 ? 0.955 10.822 -9.923 1.00 53.59 94 THR A C 1
ATOM 774 O O . THR A 1 94 ? 0.045 10.452 -9.189 1.00 53.59 94 THR A O 1
ATOM 777 N N . GLU A 1 95 ? 0.743 11.608 -10.984 1.00 59.31 95 GLU A N 1
ATOM 778 C CA . GLU A 1 95 ? -0.600 12.079 -11.378 1.00 59.31 95 GLU A CA 1
ATOM 779 C C . GLU A 1 95 ? -1.540 10.923 -11.773 1.00 59.31 95 GLU A C 1
ATOM 781 O O . GLU A 1 95 ? -2.761 11.064 -11.722 1.00 59.31 95 GLU A O 1
ATOM 786 N N . SER A 1 96 ? -0.990 9.756 -12.129 1.00 77.75 96 SER A N 1
ATOM 787 C CA . SER A 1 96 ? -1.764 8.558 -12.453 1.00 77.75 96 SER A CA 1
ATOM 788 C C . SER A 1 96 ? -1.800 7.566 -11.286 1.00 77.75 96 SER A C 1
ATOM 790 O O . SER A 1 96 ? -0.798 6.909 -10.992 1.00 77.75 96 SER A O 1
ATOM 792 N N . ILE A 1 97 ? -2.971 7.394 -10.675 1.00 83.62 97 ILE A N 1
ATOM 793 C CA . ILE A 1 97 ? -3.227 6.340 -9.685 1.00 83.62 97 ILE A CA 1
ATOM 794 C C . ILE A 1 97 ? -3.403 5.002 -10.412 1.00 83.62 97 ILE A C 1
ATOM 796 O O . ILE A 1 97 ? -4.150 4.904 -11.391 1.00 83.62 97 ILE A O 1
ATOM 800 N N . HIS A 1 98 ? -2.732 3.949 -9.939 1.00 86.12 98 HIS A N 1
ATOM 801 C CA . HIS A 1 98 ? -2.868 2.624 -10.529 1.00 86.12 98 HIS A CA 1
ATOM 802 C C . HIS A 1 98 ? -4.329 2.140 -10.416 1.00 86.12 98 HIS A C 1
ATOM 804 O O . HIS A 1 98 ? -4.893 2.162 -9.319 1.00 86.12 98 HIS A O 1
ATOM 810 N N . PRO A 1 99 ? -4.958 1.615 -11.488 1.00 88.50 99 PRO A N 1
ATOM 811 C CA . PRO A 1 99 ? -6.388 1.300 -11.489 1.00 88.50 99 PRO A CA 1
ATOM 812 C C . PRO A 1 99 ? -6.831 0.334 -10.390 1.00 88.50 99 PRO A C 1
ATOM 814 O O . PRO A 1 99 ? -7.986 0.371 -9.986 1.00 88.50 99 PRO A O 1
ATOM 817 N N . ASN A 1 100 ? -5.947 -0.553 -9.920 1.00 92.31 100 ASN A N 1
ATOM 818 C CA . ASN A 1 100 ? -6.279 -1.489 -8.842 1.00 92.31 100 ASN A CA 1
ATOM 819 C C . ASN A 1 100 ? -6.425 -0.813 -7.473 1.00 92.31 100 ASN A C 1
ATOM 821 O O . ASN A 1 100 ? -7.089 -1.390 -6.619 1.00 92.31 100 ASN A O 1
ATOM 825 N N . VAL A 1 101 ? -5.838 0.370 -7.264 1.00 93.94 101 VAL A N 1
ATOM 826 C CA . VAL A 1 101 ? -5.922 1.112 -5.996 1.00 93.94 101 VAL A CA 1
ATOM 827 C C . VAL A 1 101 ? -7.364 1.539 -5.757 1.00 93.94 101 VAL A C 1
ATOM 829 O O . VAL A 1 101 ? -8.006 1.035 -4.838 1.00 93.94 101 VAL A O 1
ATOM 832 N N . ASP A 1 102 ? -7.918 2.365 -6.646 1.00 93.31 102 ASP A N 1
ATOM 833 C CA . ASP A 1 102 ? -9.300 2.838 -6.511 1.00 93.31 102 ASP A CA 1
ATOM 834 C C . ASP A 1 102 ? -10.304 1.682 -6.567 1.00 93.31 102 ASP A C 1
ATOM 836 O O . ASP A 1 102 ? -11.212 1.604 -5.740 1.00 93.31 102 ASP A O 1
ATOM 840 N N . ARG A 1 103 ? -10.086 0.705 -7.462 1.00 95.38 103 ARG A N 1
ATOM 841 C CA . ARG A 1 103 ? -10.963 -0.474 -7.557 1.00 95.38 103 ARG A CA 1
ATOM 842 C C . ARG A 1 103 ? -10.996 -1.286 -6.263 1.00 95.38 103 ARG A C 1
ATOM 844 O O . ARG A 1 103 ? -12.025 -1.885 -5.957 1.00 95.38 103 ARG A O 1
ATOM 851 N N . TRP A 1 104 ? -9.879 -1.366 -5.539 1.00 96.81 104 TRP A N 1
ATOM 852 C CA . TRP A 1 104 ? -9.834 -2.063 -4.258 1.00 96.81 104 TRP A CA 1
ATOM 853 C C . TRP A 1 104 ? -10.509 -1.248 -3.155 1.00 96.81 104 TRP A C 1
ATOM 855 O O . TRP A 1 104 ? -11.291 -1.826 -2.401 1.00 96.81 104 TRP A O 1
ATOM 865 N N . ILE A 1 105 ? -10.278 0.070 -3.093 1.00 96.56 105 ILE A N 1
ATOM 866 C CA . ILE A 1 105 ? -10.923 0.955 -2.109 1.00 96.56 105 ILE A CA 1
ATOM 867 C C . ILE A 1 105 ? -12.445 0.851 -2.237 1.00 96.56 105 ILE A C 1
ATOM 869 O O . ILE A 1 105 ? -13.118 0.526 -1.261 1.00 96.56 105 ILE A O 1
ATOM 873 N N . ASP A 1 106 ? -12.974 1.025 -3.449 1.00 95.31 106 ASP A N 1
ATOM 874 C CA . ASP A 1 106 ? -14.420 1.039 -3.698 1.00 95.31 106 ASP A CA 1
ATOM 875 C C . ASP A 1 106 ? -15.089 -0.317 -3.432 1.00 95.31 106 ASP A C 1
ATOM 877 O O . ASP A 1 106 ? -16.268 -0.384 -3.084 1.00 95.31 106 ASP A O 1
ATOM 881 N N . ARG A 1 107 ? -14.346 -1.418 -3.596 1.00 95.81 107 ARG A N 1
ATOM 882 C CA . ARG A 1 107 ? -14.860 -2.775 -3.379 1.00 95.81 107 ARG A CA 1
ATOM 883 C C . ARG A 1 107 ? -14.782 -3.219 -1.919 1.00 95.81 107 ARG A C 1
ATOM 885 O O . ARG A 1 107 ? -15.633 -3.994 -1.484 1.00 95.81 107 ARG A O 1
ATOM 892 N N . THR A 1 108 ? -13.739 -2.815 -1.199 1.00 95.81 108 THR A N 1
ATOM 893 C CA . THR A 1 108 ? -13.375 -3.413 0.097 1.00 95.81 108 THR A CA 1
ATOM 894 C C . THR A 1 108 ? -13.721 -2.509 1.279 1.00 95.81 108 THR A C 1
ATOM 896 O O . THR A 1 108 ? -13.983 -3.002 2.379 1.00 95.81 108 THR A O 1
ATOM 899 N N . VAL A 1 109 ? -13.753 -1.192 1.072 1.00 95.62 109 VAL A N 1
ATOM 900 C CA . VAL A 1 109 ? -14.011 -0.202 2.120 1.00 95.62 109 VAL A CA 1
ATOM 901 C C . VAL A 1 109 ? -15.435 0.332 1.977 1.00 95.62 109 VAL A C 1
ATOM 903 O O . VAL A 1 109 ? -15.873 0.696 0.891 1.00 95.62 109 VAL A O 1
ATOM 906 N N . SER A 1 110 ? -16.189 0.396 3.081 1.00 92.75 110 SER A N 1
ATOM 907 C CA . SER A 1 110 ? -17.540 0.979 3.056 1.00 92.75 110 SER A CA 1
ATOM 908 C C . SER A 1 110 ? -17.494 2.447 2.620 1.00 92.75 110 SER A C 1
ATOM 910 O O . SER A 1 110 ? -16.596 3.158 3.070 1.00 92.75 110 SER A O 1
ATOM 912 N N . ALA A 1 111 ? -18.493 2.922 1.868 1.00 92.50 111 ALA A N 1
ATOM 913 C CA . ALA A 1 111 ? -18.545 4.297 1.350 1.00 92.50 111 ALA A CA 1
ATOM 914 C C . ALA A 1 111 ? -18.218 5.362 2.415 1.00 92.50 111 ALA A C 1
ATOM 916 O O . ALA A 1 111 ? -17.283 6.132 2.243 1.00 92.50 111 ALA A O 1
ATOM 917 N N . LYS A 1 112 ? -18.869 5.297 3.587 1.00 91.00 112 LYS A N 1
ATOM 918 C CA . LYS A 1 112 ? -18.622 6.222 4.709 1.00 91.00 112 LYS A CA 1
ATOM 919 C C . LYS A 1 112 ? -17.156 6.260 5.167 1.00 91.00 112 LYS A C 1
ATOM 921 O O . LYS A 1 112 ? -16.669 7.303 5.576 1.00 91.00 112 LYS A O 1
ATOM 926 N N . LYS A 1 113 ? -16.468 5.116 5.171 1.00 91.12 113 LYS A N 1
ATOM 927 C CA . LYS A 1 113 ? -15.050 5.027 5.560 1.00 91.12 113 LYS A CA 1
ATOM 928 C C . LYS A 1 113 ? -14.130 5.448 4.425 1.00 91.12 113 LYS A C 1
ATOM 930 O O . LYS A 1 113 ? -13.108 6.062 4.697 1.00 91.12 113 LYS A O 1
ATOM 935 N N . ALA A 1 114 ? -14.490 5.134 3.183 1.00 92.88 114 ALA A N 1
ATOM 936 C CA . ALA A 1 114 ? -13.748 5.593 2.023 1.00 92.88 114 ALA A CA 1
ATOM 937 C C . ALA A 1 114 ? -13.757 7.126 1.969 1.00 92.88 114 ALA A C 1
ATOM 939 O O . ALA A 1 114 ? -12.698 7.710 1.829 1.00 92.88 114 ALA A O 1
ATOM 940 N N . ASP A 1 115 ? -14.893 7.785 2.202 1.00 90.94 115 ASP A N 1
ATOM 941 C CA . ASP A 1 115 ? -14.970 9.255 2.206 1.00 90.94 115 ASP A CA 1
ATOM 942 C C . ASP A 1 115 ? -14.012 9.917 3.212 1.00 90.94 115 ASP A C 1
ATOM 944 O O . ASP A 1 115 ? -13.537 11.020 2.965 1.00 90.94 115 ASP A O 1
ATOM 948 N N . ILE A 1 116 ? -13.707 9.235 4.321 1.00 89.81 116 ILE A N 1
ATOM 949 C CA . ILE A 1 116 ? -12.799 9.732 5.363 1.00 89.81 116 ILE A CA 1
ATOM 950 C C . ILE A 1 116 ? -11.333 9.430 5.023 1.00 89.81 116 ILE A C 1
ATOM 952 O O . ILE A 1 116 ? -10.492 10.298 5.192 1.00 89.81 116 ILE A O 1
ATOM 956 N N . PHE A 1 117 ? -11.027 8.211 4.561 1.00 92.12 117 PHE A N 1
ATOM 957 C CA . PHE A 1 117 ? -9.649 7.698 4.467 1.00 92.12 117 PHE A CA 1
ATOM 958 C C . PHE A 1 117 ? -9.126 7.524 3.032 1.00 92.12 117 PHE A C 1
ATOM 960 O O . PHE A 1 117 ? -8.093 6.887 2.824 1.00 92.12 117 PHE A O 1
ATOM 967 N N . ARG A 1 118 ? -9.861 7.964 2.003 1.00 92.31 118 ARG A N 1
ATOM 968 C CA . ARG A 1 118 ? -9.536 7.643 0.599 1.00 92.31 118 ARG A CA 1
ATOM 969 C C . ARG A 1 118 ? -8.159 8.137 0.188 1.00 92.31 118 ARG A C 1
ATOM 971 O O . ARG A 1 118 ? -7.461 7.409 -0.512 1.00 92.31 118 ARG A O 1
ATOM 978 N N . GLU A 1 119 ? -7.775 9.335 0.599 1.00 89.75 119 GLU A N 1
ATOM 979 C CA . GLU A 1 119 ? -6.489 9.909 0.204 1.00 89.75 119 GLU A CA 1
ATOM 980 C C . GLU A 1 119 ? -5.329 9.183 0.894 1.00 89.75 119 GLU A C 1
ATOM 982 O O . GLU A 1 119 ? -4.377 8.777 0.233 1.00 89.75 119 GLU A O 1
ATOM 987 N N . GLU A 1 120 ? -5.446 8.883 2.186 1.00 90.81 120 GLU A N 1
ATOM 988 C CA . GLU A 1 120 ? -4.467 8.097 2.939 1.00 90.81 120 GLU A CA 1
ATOM 989 C C . GLU A 1 120 ? -4.333 6.680 2.372 1.00 90.81 120 GLU A C 1
ATOM 991 O O . GLU A 1 120 ? -3.225 6.169 2.199 1.00 90.81 120 GLU A O 1
ATOM 996 N N . LEU A 1 121 ? -5.459 6.048 2.025 1.00 93.81 121 LEU A N 1
ATOM 997 C CA . LEU A 1 121 ? -5.475 4.738 1.378 1.00 93.81 121 LEU A CA 1
ATOM 998 C C . LEU A 1 121 ? -4.827 4.783 -0.001 1.00 93.81 121 LEU A C 1
ATOM 1000 O O . LEU A 1 121 ? -4.094 3.861 -0.345 1.00 93.81 121 LEU A O 1
ATOM 1004 N N . ARG A 1 122 ? -5.074 5.829 -0.794 1.00 92.56 122 ARG A N 1
ATOM 1005 C CA . ARG A 1 122 ? -4.424 6.006 -2.096 1.00 92.56 122 ARG A CA 1
ATOM 1006 C C . ARG A 1 122 ? -2.925 6.130 -1.929 1.00 92.56 122 ARG A C 1
ATOM 1008 O O . ARG A 1 122 ? -2.206 5.393 -2.590 1.00 92.56 122 ARG A O 1
ATOM 1015 N N . LEU A 1 123 ? -2.466 6.980 -1.014 1.00 88.69 123 LEU A N 1
ATOM 1016 C CA . LEU A 1 123 ? -1.046 7.159 -0.722 1.00 88.69 123 LEU A CA 1
ATOM 1017 C C . LEU A 1 123 ? -0.399 5.837 -0.301 1.00 88.69 123 LEU A C 1
ATOM 1019 O O . LEU A 1 123 ? 0.581 5.398 -0.903 1.00 88.69 123 LEU A O 1
ATOM 1023 N N . PHE A 1 124 ? -1.000 5.149 0.668 1.00 91.94 124 PHE A N 1
ATOM 1024 C CA . PHE A 1 124 ? -0.505 3.869 1.153 1.00 91.94 124 PHE A CA 1
ATOM 1025 C C . PHE A 1 124 ? -0.502 2.788 0.063 1.00 91.94 124 PHE A C 1
ATOM 1027 O O . PHE A 1 124 ? 0.519 2.147 -0.172 1.00 91.94 124 PHE A O 1
ATOM 1034 N N . LEU A 1 125 ? -1.615 2.575 -0.639 1.00 93.19 125 LEU A N 1
ATOM 1035 C CA . LEU A 1 125 ? -1.726 1.514 -1.643 1.00 93.19 125 LEU A CA 1
ATOM 1036 C C . LEU A 1 125 ? -0.906 1.809 -2.899 1.00 93.19 125 LEU A C 1
ATOM 1038 O O . LEU A 1 125 ? -0.378 0.876 -3.492 1.00 93.19 125 LEU A O 1
ATOM 1042 N N . GLN A 1 126 ? -0.799 3.070 -3.318 1.00 89.88 126 GLN A N 1
ATOM 1043 C CA . GLN A 1 126 ? -0.038 3.459 -4.504 1.00 89.88 126 GLN A CA 1
ATOM 1044 C C . GLN A 1 126 ? 1.463 3.420 -4.236 1.00 89.88 126 GLN A C 1
ATOM 1046 O O . GLN A 1 126 ? 2.221 2.916 -5.060 1.00 89.88 126 GLN A O 1
ATOM 1051 N N . HIS A 1 127 ? 1.895 3.959 -3.097 1.00 85.25 127 HIS A N 1
ATOM 1052 C CA . HIS A 1 127 ? 3.302 4.270 -2.880 1.00 85.25 127 HIS A CA 1
ATOM 1053 C C . HIS A 1 127 ? 3.970 3.413 -1.815 1.00 85.25 127 HIS A C 1
ATOM 1055 O O . HIS A 1 127 ? 5.193 3.393 -1.787 1.00 85.25 127 HIS A O 1
ATOM 1061 N N . VAL A 1 128 ? 3.233 2.720 -0.947 1.00 86.75 128 VAL A N 1
ATOM 1062 C CA . VAL A 1 128 ? 3.823 1.912 0.134 1.00 86.75 128 VAL A CA 1
ATOM 1063 C C . VAL A 1 128 ? 3.585 0.429 -0.125 1.00 86.75 128 VAL A C 1
ATOM 1065 O O . VAL A 1 128 ? 4.519 -0.312 -0.410 1.00 86.75 128 VAL A O 1
ATOM 1068 N N . TRP A 1 129 ? 2.327 -0.006 -0.107 1.00 88.00 129 TRP A N 1
ATOM 1069 C CA . TRP A 1 129 ? 1.968 -1.417 -0.236 1.00 88.00 129 TRP A CA 1
ATOM 1070 C C . TRP A 1 129 ? 1.991 -1.922 -1.684 1.00 88.00 129 TRP A C 1
ATOM 1072 O O . TRP A 1 129 ? 2.436 -3.036 -1.949 1.00 88.00 129 TRP A O 1
ATOM 1082 N N . GLY A 1 130 ? 1.534 -1.107 -2.640 1.00 87.00 130 GLY A N 1
ATOM 1083 C CA . GLY A 1 130 ? 1.476 -1.447 -4.068 1.00 87.00 130 GLY A CA 1
ATOM 1084 C C . GLY A 1 130 ? 2.794 -1.959 -4.637 1.00 87.00 130 GLY A C 1
ATOM 1085 O O . GLY A 1 130 ? 2.792 -3.052 -5.204 1.00 87.00 130 GLY A O 1
ATOM 1086 N N . PRO A 1 131 ? 3.919 -1.245 -4.457 1.00 82.75 131 PRO A N 1
ATOM 1087 C CA . PRO A 1 131 ? 5.229 -1.705 -4.910 1.00 82.75 131 PRO A CA 1
ATOM 1088 C C . PRO A 1 131 ? 5.638 -3.060 -4.312 1.00 82.75 131 PRO A C 1
ATOM 1090 O O . PRO A 1 131 ? 6.131 -3.917 -5.042 1.00 82.75 131 PRO A O 1
ATOM 1093 N N . MET A 1 132 ? 5.364 -3.290 -3.022 1.00 78.25 132 MET A N 1
ATOM 1094 C CA . MET A 1 132 ? 5.690 -4.545 -2.327 1.00 78.25 132 MET A CA 1
ATOM 1095 C C . MET A 1 132 ? 4.832 -5.724 -2.809 1.00 78.25 132 MET A C 1
ATOM 1097 O O . MET A 1 132 ? 5.321 -6.843 -2.941 1.00 78.25 132 MET A O 1
ATOM 1101 N N . ALA A 1 133 ? 3.554 -5.471 -3.097 1.00 80.25 133 ALA A N 1
ATOM 1102 C CA . ALA A 1 133 ? 2.584 -6.479 -3.523 1.00 80.25 133 ALA A CA 1
ATOM 1103 C C . ALA A 1 133 ? 2.408 -6.554 -5.053 1.00 80.25 133 ALA A C 1
ATOM 1105 O O . ALA A 1 133 ? 1.502 -7.230 -5.542 1.00 80.25 133 ALA A O 1
ATOM 1106 N N . ASN A 1 134 ? 3.227 -5.831 -5.828 1.00 80.44 134 ASN A N 1
ATOM 1107 C CA . ASN A 1 134 ? 3.073 -5.669 -7.278 1.00 80.44 134 ASN A CA 1
ATOM 1108 C C . ASN A 1 134 ? 1.632 -5.285 -7.695 1.00 80.44 134 ASN A C 1
ATOM 1110 O O . ASN A 1 134 ? 1.086 -5.787 -8.680 1.00 80.44 134 ASN A O 1
ATOM 1114 N N . TYR A 1 135 ? 0.994 -4.423 -6.898 1.00 85.06 135 TYR A N 1
ATOM 1115 C CA . TYR A 1 135 ? -0.391 -3.963 -7.049 1.00 85.06 135 TYR A CA 1
ATOM 1116 C C . TYR A 1 135 ? -1.446 -5.090 -7.129 1.00 85.06 135 TYR A C 1
ATOM 1118 O O . TYR A 1 135 ? -2.552 -4.875 -7.648 1.00 85.06 135 TYR A O 1
ATOM 1126 N N . ASP A 1 136 ? -1.129 -6.284 -6.616 1.00 86.75 136 ASP A N 1
ATOM 1127 C CA . ASP A 1 136 ? -2.088 -7.356 -6.347 1.00 86.75 136 ASP A CA 1
ATOM 1128 C C . ASP A 1 136 ? -2.583 -7.240 -4.902 1.00 86.75 136 ASP A C 1
ATOM 1130 O O . ASP A 1 136 ? -1.873 -7.538 -3.949 1.00 86.75 136 ASP A O 1
ATOM 1134 N N . PHE A 1 137 ? -3.827 -6.789 -4.743 1.00 91.50 137 PHE A N 1
ATOM 1135 C CA . PHE A 1 137 ? -4.467 -6.594 -3.438 1.00 91.50 137 PHE A CA 1
ATOM 1136 C C . PHE A 1 137 ? -5.469 -7.705 -3.105 1.00 91.50 137 PHE A C 1
ATOM 1138 O O . PHE A 1 137 ? -6.379 -7.507 -2.300 1.00 91.50 137 PHE A O 1
ATOM 1145 N N . SER A 1 138 ? -5.375 -8.859 -3.774 1.00 87.31 138 SER A N 1
ATOM 1146 C CA . SER A 1 138 ? -6.339 -9.955 -3.612 1.00 87.31 138 SER A CA 1
ATOM 1147 C C . SER A 1 138 ? -6.339 -10.578 -2.216 1.00 87.31 138 SER A C 1
ATOM 1149 O O . SER A 1 138 ? -7.346 -11.159 -1.808 1.00 87.31 138 SER A O 1
ATOM 1151 N N . ASP A 1 139 ? -5.238 -10.453 -1.481 1.00 86.56 139 ASP A N 1
ATOM 1152 C CA . ASP A 1 139 ? -5.103 -10.912 -0.106 1.00 86.56 139 ASP A CA 1
ATOM 1153 C C . ASP A 1 139 ? -5.375 -9.814 0.928 1.00 86.56 139 ASP A C 1
ATOM 1155 O O . ASP A 1 139 ? -5.537 -10.139 2.102 1.00 86.56 139 ASP A O 1
ATOM 1159 N N . LEU A 1 140 ? -5.484 -8.549 0.524 1.00 91.88 140 LEU A N 1
ATOM 1160 C CA . LEU A 1 140 ? -5.645 -7.419 1.428 1.00 91.88 140 LEU A CA 1
ATOM 1161 C C . LEU A 1 140 ? -7.112 -7.243 1.836 1.00 91.88 140 LEU A C 1
ATOM 1163 O O . LEU A 1 140 ? -8.012 -7.168 0.995 1.00 91.88 140 LEU A O 1
ATOM 1167 N N . LYS A 1 141 ? -7.354 -7.141 3.142 1.00 93.44 141 LYS A N 1
ATOM 1168 C CA . LYS A 1 141 ? -8.663 -6.871 3.742 1.00 93.44 141 LYS A CA 1
ATOM 1169 C C . LYS A 1 141 ? -8.668 -5.509 4.418 1.00 93.44 141 LYS A C 1
ATOM 1171 O O . LYS A 1 141 ? -7.629 -5.005 4.833 1.00 93.44 141 LYS A O 1
ATOM 1176 N N . ALA A 1 142 ? -9.862 -4.943 4.553 1.00 94.00 142 ALA A N 1
ATOM 1177 C CA . ALA A 1 142 ? -10.107 -3.746 5.342 1.00 94.00 142 ALA A CA 1
ATOM 1178 C C . ALA A 1 142 ? -11.087 -4.051 6.484 1.00 94.00 142 ALA A C 1
ATOM 1180 O O . ALA A 1 142 ? -11.773 -5.079 6.455 1.00 94.00 142 ALA A O 1
ATOM 1181 N N . ASN A 1 143 ? -11.211 -3.107 7.418 1.00 89.88 143 ASN A N 1
ATOM 1182 C CA . ASN A 1 143 ? -12.025 -3.141 8.642 1.00 89.88 143 ASN A CA 1
ATOM 1183 C C . ASN A 1 143 ? -11.332 -3.805 9.837 1.00 89.88 143 ASN A C 1
ATOM 1185 O O . ASN A 1 143 ? -10.248 -4.360 9.729 1.00 89.88 143 ASN A O 1
ATOM 1189 N N . TYR A 1 144 ? -11.965 -3.702 11.005 1.00 87.94 144 TYR A N 1
ATOM 1190 C CA . TYR A 1 144 ? -11.440 -4.236 12.256 1.00 87.94 144 TYR A CA 1
ATOM 1191 C C . TYR A 1 144 ? -11.370 -5.781 12.205 1.00 87.94 144 TYR A C 1
ATOM 1193 O O . TYR A 1 144 ? -12.408 -6.407 11.984 1.00 87.94 144 TYR A O 1
ATOM 1201 N N . PRO A 1 145 ? -10.181 -6.396 12.362 1.00 83.75 145 PRO A N 1
ATOM 1202 C CA . PRO A 1 145 ? -9.983 -7.836 12.195 1.00 83.75 145 PRO A CA 1
ATOM 1203 C C . PRO A 1 145 ? -10.359 -8.669 13.428 1.00 83.75 145 PRO A C 1
ATOM 1205 O O . PRO A 1 145 ? -10.547 -9.876 13.296 1.00 83.75 145 PRO A O 1
ATOM 1208 N N . LEU A 1 146 ? -10.449 -8.060 14.615 1.00 83.94 146 LEU A N 1
ATOM 1209 C CA . LEU A 1 146 ? -10.750 -8.768 15.863 1.00 83.94 146 LEU A CA 1
ATOM 1210 C C . LEU A 1 146 ? -12.259 -8.821 16.124 1.00 83.94 146 LEU A C 1
ATOM 1212 O O . LEU A 1 146 ? -13.037 -8.050 15.557 1.00 83.94 146 LEU A O 1
ATOM 1216 N N . GLN A 1 147 ? -12.685 -9.719 17.014 1.00 79.25 147 GLN A N 1
ATOM 1217 C CA . GLN A 1 147 ? -14.081 -9.761 17.446 1.00 79.25 147 GLN A CA 1
ATOM 1218 C C . GLN A 1 147 ? -14.491 -8.446 18.122 1.00 79.25 147 GLN A C 1
ATOM 1220 O O . GLN A 1 147 ? -13.792 -7.927 18.987 1.00 79.25 147 GLN A O 1
ATOM 1225 N N . GLY A 1 148 ? -15.662 -7.930 17.745 1.00 80.62 148 GLY A N 1
ATOM 1226 C CA . GLY A 1 148 ? -16.218 -6.691 18.279 1.00 80.62 148 GLY A CA 1
ATOM 1227 C C . GLY A 1 148 ? -16.231 -5.560 17.256 1.00 80.62 148 GLY A C 1
ATOM 1228 O O . GLY A 1 148 ? -16.359 -5.779 16.054 1.00 80.62 148 GLY A O 1
ATOM 1229 N N . SER A 1 149 ? -16.162 -4.322 17.745 1.00 76.56 149 SER A N 1
ATOM 1230 C CA . SER A 1 149 ? -16.159 -3.134 16.889 1.00 76.56 149 SER A CA 1
ATOM 1231 C C . SER A 1 149 ? -15.009 -2.219 17.277 1.00 76.56 149 SER A C 1
ATOM 1233 O O . SER A 1 149 ? -14.969 -1.739 18.413 1.00 76.56 149 SER A O 1
ATOM 1235 N N . GLY A 1 150 ? -14.127 -1.935 16.322 1.00 81.06 150 GLY A N 1
ATOM 1236 C CA . GLY A 1 150 ? -13.079 -0.936 16.489 1.00 81.06 150 GLY A CA 1
ATOM 1237 C C . GLY A 1 150 ? -13.626 0.492 16.611 1.00 81.06 150 GLY A C 1
ATOM 1238 O O . GLY A 1 150 ? -14.838 0.751 16.550 1.00 81.06 150 GLY A O 1
ATOM 1239 N N . SER A 1 151 ? -12.713 1.446 16.786 1.00 86.38 151 SER A N 1
ATOM 1240 C CA . SER A 1 151 ? -13.038 2.875 16.774 1.00 86.38 151 SER A CA 1
ATOM 1241 C C . SER A 1 151 ? -13.666 3.319 15.437 1.00 86.38 151 SER A C 1
ATOM 1243 O O . SER A 1 151 ? -13.178 2.947 14.363 1.00 86.38 151 SER A O 1
ATOM 1245 N N . PRO A 1 152 ? -14.731 4.148 15.457 1.00 84.25 152 PRO A N 1
ATOM 1246 C CA . PRO A 1 152 ? -15.286 4.747 14.244 1.00 84.25 152 PRO A CA 1
ATOM 1247 C C . PRO A 1 152 ? -14.322 5.732 13.566 1.00 84.25 152 PRO A C 1
ATOM 1249 O O . PRO A 1 152 ? -14.514 6.015 12.387 1.00 84.25 152 PRO A O 1
ATOM 1252 N N . TYR A 1 153 ? -13.263 6.162 14.249 1.00 89.25 153 TYR A N 1
ATOM 1253 C CA . TYR A 1 153 ? -12.226 7.058 13.725 1.00 89.25 153 TYR A CA 1
ATOM 1254 C C . TYR A 1 153 ? -10.973 6.325 13.249 1.00 89.25 153 TYR A C 1
ATOM 1256 O O . TYR A 1 153 ? -9.951 6.944 12.985 1.00 89.25 153 TYR A O 1
ATOM 1264 N N . CYS A 1 154 ? -11.032 4.995 13.141 1.00 92.31 154 CYS A N 1
ATOM 1265 C CA . CYS A 1 154 ? -9.923 4.212 12.609 1.00 92.31 154 CYS A CA 1
ATOM 1266 C C . CYS A 1 154 ? -10.376 3.314 11.467 1.00 92.31 154 CYS A C 1
ATOM 1268 O O . CYS A 1 154 ? -11.491 2.778 11.480 1.00 92.31 154 CYS A O 1
ATOM 1270 N N . LEU A 1 155 ? -9.500 3.109 10.498 1.00 94.88 155 LEU A N 1
ATOM 1271 C CA . LEU A 1 155 ? -9.627 2.064 9.497 1.00 94.88 155 LEU A CA 1
ATOM 1272 C C . LEU A 1 155 ? -8.421 1.141 9.619 1.00 94.88 155 LEU A C 1
ATOM 1274 O O . LEU A 1 155 ? -7.296 1.597 9.753 1.00 94.88 155 LEU A O 1
ATOM 1278 N N . TYR A 1 156 ? -8.664 -0.162 9.580 1.00 94.94 156 TYR A N 1
ATOM 1279 C CA . TYR A 1 156 ? -7.603 -1.158 9.630 1.00 94.94 156 TYR A CA 1
ATOM 1280 C C . TYR A 1 156 ? -7.513 -1.832 8.274 1.00 94.94 156 TYR A C 1
ATOM 1282 O O . TYR A 1 156 ? -8.544 -2.166 7.684 1.00 94.94 156 TYR A O 1
ATOM 1290 N N . VAL A 1 157 ? -6.293 -2.021 7.795 1.00 94.44 157 VAL A N 1
ATOM 1291 C CA . VAL A 1 157 ? -5.973 -2.740 6.567 1.00 94.44 157 VAL A CA 1
ATOM 1292 C C . VAL A 1 157 ? -4.981 -3.836 6.921 1.00 94.44 157 VAL A C 1
ATOM 1294 O O . VAL A 1 157 ? -4.028 -3.586 7.650 1.00 94.44 157 VAL A O 1
ATOM 1297 N N . TYR A 1 158 ? -5.217 -5.062 6.471 1.00 92.12 158 TYR A N 1
ATOM 1298 C CA . TYR A 1 158 ? -4.397 -6.206 6.866 1.00 92.12 158 TYR A CA 1
ATOM 1299 C C . TYR A 1 158 ? -4.403 -7.302 5.795 1.00 92.12 158 TYR A C 1
ATOM 1301 O O . TYR A 1 158 ? -5.435 -7.539 5.156 1.00 92.12 158 TYR A O 1
ATOM 1309 N N . PRO A 1 159 ? -3.275 -7.991 5.573 1.00 86.88 159 PRO A N 1
ATOM 1310 C CA . PRO A 1 159 ? -3.221 -9.133 4.672 1.00 86.88 159 PRO A CA 1
ATOM 1311 C C . PRO A 1 159 ? -3.906 -10.353 5.307 1.00 86.88 159 PRO A C 1
ATOM 1313 O O . PRO A 1 159 ? -3.742 -10.656 6.483 1.00 86.88 159 PRO A O 1
ATOM 1316 N N . SER A 1 160 ? -4.691 -11.081 4.518 1.00 77.88 160 SER A N 1
ATOM 1317 C CA . SER A 1 160 ? -5.457 -12.255 4.963 1.00 77.88 160 SER A CA 1
ATOM 1318 C C . SER A 1 160 ? -4.718 -13.578 4.817 1.00 77.88 160 SER A C 1
ATOM 1320 O O . SER A 1 160 ? -5.111 -14.559 5.443 1.00 77.88 160 SER A O 1
ATOM 1322 N N . ARG A 1 161 ? -3.690 -13.617 3.961 1.00 63.00 161 ARG A N 1
ATOM 1323 C CA . ARG A 1 161 ? -2.872 -14.809 3.691 1.00 63.00 161 ARG A CA 1
ATOM 1324 C C . ARG A 1 161 ? -1.504 -14.775 4.362 1.00 63.00 161 ARG A C 1
ATOM 1326 O O . ARG A 1 161 ? -0.856 -15.813 4.433 1.00 63.00 161 ARG A O 1
ATOM 1333 N N . PHE A 1 162 ? -1.075 -13.621 4.868 1.00 57.22 162 PHE A N 1
ATOM 1334 C CA . PHE A 1 162 ? 0.082 -13.557 5.750 1.00 57.22 162 PHE A CA 1
ATOM 1335 C C . PHE A 1 162 ? -0.337 -14.116 7.114 1.00 57.22 162 PHE A C 1
ATOM 1337 O O . PHE A 1 162 ? -1.193 -13.549 7.784 1.00 57.22 162 PHE A O 1
ATOM 1344 N N . SER A 1 163 ? 0.278 -15.219 7.542 1.00 52.06 163 SER A N 1
ATOM 1345 C CA . SER A 1 163 ? 0.101 -15.864 8.861 1.00 52.06 163 SER A CA 1
ATOM 1346 C C . SER A 1 163 ? 0.538 -14.995 10.051 1.00 52.06 163 SER A C 1
ATOM 1348 O O . SER A 1 163 ? 0.582 -15.438 11.195 1.00 52.06 163 SER A O 1
ATOM 1350 N N . LYS A 1 164 ? 0.897 -13.750 9.773 1.00 61.56 164 LYS A N 1
ATOM 1351 C CA . LYS A 1 164 ? 1.691 -12.867 10.598 1.00 61.56 164 LYS A CA 1
ATOM 1352 C C . LYS A 1 164 ? 0.753 -11.743 10.958 1.00 61.56 164 LYS A C 1
ATOM 1354 O O . LYS A 1 164 ? 0.489 -10.892 10.121 1.00 61.56 164 LYS A O 1
ATOM 1359 N N . MET A 1 165 ? 0.142 -11.858 12.133 1.00 80.69 165 MET A N 1
ATOM 1360 C CA . MET A 1 165 ? -0.908 -10.989 12.663 1.00 80.69 165 MET A CA 1
ATOM 1361 C C . MET A 1 165 ? -0.474 -9.513 12.620 1.00 80.69 165 MET A C 1
ATOM 1363 O O . MET A 1 165 ? -0.014 -8.977 13.616 1.00 80.69 165 MET A O 1
ATOM 1367 N N . ILE A 1 166 ? -0.556 -8.854 11.467 1.00 87.81 166 ILE A N 1
ATOM 1368 C CA . ILE A 1 166 ? -0.161 -7.461 11.258 1.00 87.81 166 ILE A CA 1
ATOM 1369 C C . ILE A 1 166 ? -1.356 -6.679 10.734 1.00 87.81 166 ILE A C 1
ATOM 1371 O O . ILE A 1 166 ? -2.097 -7.157 9.875 1.00 87.81 166 ILE A O 1
ATOM 1375 N N . ALA A 1 167 ? -1.547 -5.471 11.252 1.00 91.94 167 ALA A N 1
ATOM 1376 C CA . ALA A 1 167 ? -2.550 -4.544 10.759 1.00 91.94 167 ALA A CA 1
ATOM 1377 C C . ALA A 1 167 ? -1.966 -3.135 10.625 1.00 91.94 167 ALA A C 1
ATOM 1379 O O . ALA A 1 167 ? -1.248 -2.654 11.500 1.00 91.94 167 ALA A O 1
ATOM 1380 N N . PHE A 1 168 ? -2.325 -2.466 9.536 1.00 93.25 168 PHE A N 1
ATOM 1381 C CA . PHE A 1 168 ? -2.053 -1.059 9.278 1.00 93.25 168 PHE A CA 1
ATOM 1382 C C . PHE A 1 168 ? -3.266 -0.253 9.730 1.00 93.25 168 PHE A C 1
ATOM 1384 O O . PHE A 1 168 ? -4.361 -0.401 9.181 1.00 93.25 168 PHE A O 1
ATOM 1391 N N . GLN A 1 169 ? -3.093 0.547 10.775 1.00 94.62 169 GLN A N 1
ATOM 1392 C CA . GLN A 1 169 ? -4.153 1.339 11.381 1.00 94.62 169 GLN A CA 1
ATOM 1393 C C . GLN A 1 169 ? -4.075 2.775 10.877 1.00 94.62 169 GLN A C 1
ATOM 1395 O O . GLN A 1 169 ? -3.219 3.539 11.302 1.00 94.62 169 GLN A O 1
ATOM 1400 N N . PHE A 1 170 ? -5.019 3.153 10.027 1.00 94.19 170 PHE A N 1
ATOM 1401 C CA . PHE A 1 170 ? -5.258 4.535 9.636 1.00 94.19 170 PHE A CA 1
ATOM 1402 C C . PHE A 1 170 ? -6.069 5.218 10.727 1.00 94.19 170 PHE A C 1
ATOM 1404 O O . PHE A 1 170 ? -7.176 4.769 11.048 1.00 94.19 170 PHE A O 1
ATOM 1411 N N . VAL A 1 171 ? -5.518 6.276 11.311 1.00 91.00 171 VAL A N 1
ATOM 1412 C CA . VAL A 1 171 ? -6.150 7.031 12.397 1.00 91.00 171 VAL A CA 1
ATOM 1413 C C . VAL A 1 171 ? -6.595 8.383 11.858 1.00 91.00 171 VAL A C 1
ATOM 1415 O O . VAL A 1 171 ? -5.806 9.086 11.237 1.00 91.00 171 VAL A O 1
ATOM 1418 N N . GLY A 1 172 ? -7.871 8.710 12.064 1.00 88.62 172 GLY A N 1
ATOM 1419 C CA . GLY A 1 172 ? -8.443 9.989 11.654 1.00 88.62 172 GLY A CA 1
ATOM 1420 C C . GLY A 1 172 ? -8.023 11.138 12.566 1.00 88.62 172 GLY A C 1
ATOM 1421 O O . GLY A 1 172 ? -7.710 10.934 13.747 1.00 88.62 172 GLY A O 1
ATOM 1422 N N . ASP A 1 173 ? -8.078 12.347 12.013 1.00 84.81 173 ASP A N 1
ATOM 1423 C CA . ASP A 1 173 ? -7.690 13.598 12.670 1.00 84.81 173 ASP A CA 1
ATOM 1424 C C . ASP A 1 173 ? -8.448 13.807 13.998 1.00 84.81 173 ASP A C 1
ATOM 1426 O O . ASP A 1 173 ? -7.907 14.374 14.944 1.00 84.81 173 ASP A O 1
ATOM 1430 N N . GLU A 1 174 ? -9.661 13.258 14.151 1.00 87.94 174 GLU A N 1
ATOM 1431 C CA . GLU A 1 174 ? -10.437 13.368 15.393 1.00 87.94 174 GLU A CA 1
ATOM 1432 C C . GLU A 1 174 ? -9.736 12.741 16.608 1.00 87.94 174 GLU A C 1
ATOM 1434 O O . GLU A 1 174 ? -9.904 13.204 17.739 1.00 87.94 174 GLU A O 1
ATOM 1439 N N . ILE A 1 175 ? -8.949 11.684 16.396 1.00 87.12 175 ILE A N 1
ATOM 1440 C CA . ILE A 1 175 ? -8.144 11.065 17.456 1.00 87.12 175 ILE A CA 1
ATOM 1441 C C . ILE A 1 175 ? -6.832 11.830 17.639 1.00 87.12 175 ILE A C 1
ATOM 1443 O O . ILE A 1 175 ? -6.461 12.116 18.778 1.00 87.12 175 ILE A O 1
ATOM 1447 N N . VAL A 1 176 ? -6.157 12.181 16.538 1.00 83.50 176 VAL A N 1
ATOM 1448 C CA . VAL A 1 176 ? -4.841 12.850 16.544 1.00 83.50 176 VAL A CA 1
ATOM 1449 C C . VAL A 1 176 ? -4.927 14.221 17.216 1.00 83.50 176 VAL A C 1
ATOM 1451 O O . VAL A 1 176 ? -4.179 14.516 18.148 1.00 83.50 176 VAL A O 1
ATOM 1454 N N . GLU A 1 177 ? -5.905 15.028 16.813 1.00 81.44 177 GLU A N 1
ATOM 1455 C CA . GLU A 1 177 ? -6.158 16.367 17.348 1.00 81.44 177 GLU A CA 1
ATOM 1456 C C . GLU A 1 177 ? -6.974 16.344 18.650 1.00 81.44 177 GLU A C 1
ATOM 1458 O O . GLU A 1 177 ? -7.219 17.389 19.253 1.00 81.44 177 GLU A O 1
ATOM 1463 N N . LYS A 1 178 ? -7.396 15.156 19.107 1.00 82.19 178 LYS A N 1
ATOM 1464 C CA . LYS A 1 178 ? -8.274 14.954 20.275 1.00 82.19 178 LYS A CA 1
ATOM 1465 C C . LYS A 1 178 ? -9.624 15.673 20.154 1.00 82.19 178 LYS A C 1
ATOM 1467 O O . LYS A 1 178 ? -10.250 16.011 21.158 1.00 82.19 178 LYS A O 1
ATOM 1472 N N . ASN A 1 179 ? -10.107 15.830 18.925 1.00 87.88 179 ASN A N 1
ATOM 1473 C CA . ASN A 1 179 ? -11.412 16.385 18.574 1.00 87.88 179 ASN A CA 1
ATOM 1474 C C . ASN A 1 179 ? -12.528 15.320 18.623 1.00 87.88 179 ASN A C 1
ATOM 1476 O O . ASN A 1 179 ? -13.389 15.247 17.748 1.00 87.88 179 ASN A O 1
ATOM 1480 N N . CYS A 1 180 ? -12.530 14.482 19.661 1.00 85.44 180 CYS A N 1
ATOM 1481 C CA . CYS A 1 180 ? -13.532 13.439 19.888 1.00 85.44 180 CYS A CA 1
ATOM 1482 C C . CYS A 1 180 ? -13.943 13.373 21.365 1.00 85.44 180 CYS A C 1
ATOM 1484 O O . CYS A 1 180 ? -13.302 13.951 22.247 1.00 85.44 180 CYS A O 1
ATOM 1486 N N . SER A 1 181 ? -15.034 12.666 21.665 1.00 89.56 181 SER A N 1
ATOM 1487 C CA . SER A 1 181 ? -15.429 12.458 23.058 1.00 89.56 181 SER A CA 1
ATOM 1488 C C . SER A 1 181 ? -14.443 11.537 23.786 1.00 89.56 181 SER A C 1
ATOM 1490 O O . SER A 1 181 ? -13.857 10.624 23.201 1.00 89.56 181 SER A O 1
ATOM 1492 N N . LEU A 1 182 ? -14.338 11.693 25.112 1.00 87.75 182 LEU A N 1
ATOM 1493 C CA . LEU A 1 182 ? -13.515 10.814 25.954 1.00 87.75 182 LEU A CA 1
ATOM 1494 C C . LEU A 1 182 ? -13.842 9.325 25.740 1.00 87.75 182 LEU A C 1
ATOM 1496 O O . LEU A 1 182 ? -12.948 8.484 25.725 1.00 87.75 182 LEU A O 1
ATOM 1500 N N . ARG A 1 183 ? -15.123 8.995 25.541 1.00 90.12 183 ARG A N 1
ATOM 1501 C CA . ARG A 1 183 ? -15.578 7.618 25.307 1.00 90.12 183 ARG A CA 1
ATOM 1502 C C . ARG A 1 183 ? -15.063 7.058 23.980 1.00 90.12 183 ARG A C 1
ATOM 1504 O O . ARG A 1 183 ? -14.748 5.873 23.900 1.00 90.12 183 ARG A O 1
ATOM 1511 N N . GLU A 1 184 ? -15.003 7.882 22.942 1.00 89.06 184 GLU A N 1
ATOM 1512 C CA . GLU A 1 184 ? -14.491 7.482 21.629 1.00 89.06 184 GLU A CA 1
ATOM 1513 C C . GLU A 1 184 ? -12.977 7.300 21.657 1.00 89.06 184 GLU A C 1
ATOM 1515 O O . GLU A 1 184 ? -12.482 6.287 21.162 1.00 89.06 184 GLU A O 1
ATOM 1520 N N . TYR A 1 185 ? -12.262 8.203 22.329 1.00 85.31 185 TYR A N 1
ATOM 1521 C CA . TYR A 1 185 ? -10.824 8.072 22.544 1.00 85.31 185 TYR A CA 1
ATOM 1522 C C . TYR A 1 185 ? -10.478 6.808 23.351 1.00 85.31 185 TYR A C 1
ATOM 1524 O O . TYR A 1 185 ? -9.632 6.012 22.955 1.00 85.31 185 TYR A O 1
ATOM 1532 N N . GLN A 1 186 ? -11.212 6.532 24.434 1.00 87.56 186 GLN A N 1
ATOM 1533 C CA . GLN A 1 186 ? -11.055 5.290 25.203 1.00 87.56 186 GLN A CA 1
ATOM 1534 C C . GLN A 1 186 ? -11.356 4.036 24.373 1.00 87.56 186 GLN A C 1
ATOM 1536 O O . GLN A 1 186 ? -10.733 2.992 24.578 1.00 87.56 186 GLN A O 1
ATOM 1541 N N . LYS A 1 187 ? -12.311 4.110 23.435 1.00 89.88 187 LYS A N 1
ATOM 1542 C CA . LYS A 1 187 ? -12.602 3.007 22.510 1.00 89.88 187 LYS A CA 1
ATOM 1543 C C . LYS A 1 187 ? -11.441 2.772 21.541 1.00 89.88 187 LYS A C 1
ATOM 1545 O O . LYS A 1 187 ? -11.144 1.615 21.243 1.00 89.88 187 LYS A O 1
ATOM 1550 N N . PHE A 1 188 ? -10.790 3.834 21.073 1.00 89.69 188 PHE A N 1
ATOM 1551 C CA . PHE A 1 188 ? -9.559 3.749 20.290 1.00 89.69 188 PHE A CA 1
ATOM 1552 C C . PHE A 1 188 ? -8.439 3.056 21.079 1.00 89.69 188 PHE A C 1
ATOM 1554 O O . PHE A 1 188 ? -8.002 1.988 20.654 1.00 89.69 188 PHE A O 1
ATOM 1561 N N . GLU A 1 189 ? -8.090 3.545 22.273 1.00 86.19 189 GLU A N 1
ATOM 1562 C CA . GLU A 1 189 ? -7.036 2.927 23.097 1.00 86.19 189 GLU A CA 1
ATOM 1563 C C . GLU A 1 189 ? -7.343 1.465 23.443 1.00 86.19 189 GLU A C 1
ATOM 1565 O O . GLU A 1 189 ? -6.465 0.603 23.470 1.00 86.19 189 GLU A O 1
ATOM 1570 N N . LYS A 1 190 ? -8.615 1.164 23.740 1.00 87.81 190 LYS A N 1
ATOM 1571 C CA . LYS A 1 190 ? -9.050 -0.208 24.001 1.00 87.81 190 LYS A CA 1
ATOM 1572 C C . LYS A 1 190 ? -8.819 -1.093 22.774 1.00 87.81 190 LYS A C 1
ATOM 1574 O O . LYS A 1 190 ? -8.315 -2.197 22.942 1.00 87.81 190 LYS A O 1
ATOM 1579 N N . SER A 1 191 ? -9.140 -0.593 21.579 1.00 87.56 191 SER A N 1
ATOM 1580 C CA . SER A 1 191 ? -8.929 -1.328 20.329 1.00 87.56 191 SER A CA 1
ATOM 1581 C C . SER A 1 191 ? -7.444 -1.643 20.127 1.00 87.56 191 SER A C 1
ATOM 1583 O O . SER A 1 191 ? -7.118 -2.782 19.818 1.00 87.56 191 SER A O 1
ATOM 1585 N N . GLU A 1 192 ? -6.543 -0.679 20.348 1.00 84.56 192 GLU A N 1
ATOM 1586 C CA . GLU A 1 192 ? -5.089 -0.897 20.239 1.00 84.56 192 GLU A CA 1
ATOM 1587 C C . GLU A 1 192 ? -4.581 -1.943 21.238 1.00 84.56 192 GLU A C 1
ATOM 1589 O O . GLU A 1 192 ? -3.826 -2.847 20.872 1.00 84.56 192 GLU A O 1
ATOM 1594 N N . ARG A 1 193 ? -5.041 -1.873 22.495 1.00 80.44 193 ARG A N 1
ATOM 1595 C CA . ARG A 1 193 ? -4.705 -2.876 23.517 1.00 80.44 193 ARG A CA 1
ATOM 1596 C C . ARG A 1 193 ? -5.164 -4.278 23.125 1.00 80.44 193 ARG A C 1
ATOM 1598 O O . ARG A 1 193 ? -4.425 -5.231 23.342 1.00 80.44 193 ARG A O 1
ATOM 1605 N N . GLU A 1 194 ? -6.343 -4.411 22.522 1.00 83.00 194 GLU A N 1
ATOM 1606 C CA . GLU A 1 194 ? -6.861 -5.702 22.055 1.00 83.00 194 GLU A CA 1
ATOM 1607 C C . GLU A 1 194 ? -5.975 -6.331 20.968 1.00 83.00 194 GLU A C 1
ATOM 1609 O O . GLU A 1 194 ? -5.715 -7.532 21.039 1.00 83.00 194 GLU A O 1
ATOM 1614 N N . PHE A 1 195 ? -5.440 -5.541 20.028 1.00 84.88 195 PHE A N 1
ATOM 1615 C CA . PHE A 1 195 ? -4.443 -6.030 19.064 1.00 84.88 195 PHE A CA 1
ATOM 1616 C C . PHE A 1 195 ? -3.194 -6.557 19.770 1.00 84.88 195 PHE A C 1
ATOM 1618 O O . PHE A 1 195 ? -2.781 -7.689 19.514 1.00 84.88 195 PHE A O 1
ATOM 1625 N N . MET A 1 196 ? -2.636 -5.778 20.701 1.00 78.12 196 MET A N 1
ATOM 1626 C CA . MET A 1 196 ? -1.439 -6.180 21.443 1.00 78.12 196 MET A CA 1
ATOM 1627 C C . MET A 1 196 ? -1.654 -7.478 22.232 1.00 78.12 196 MET A C 1
ATOM 1629 O O . MET A 1 196 ? -0.809 -8.371 22.180 1.00 78.12 196 MET A O 1
ATOM 1633 N N . TYR A 1 197 ? -2.791 -7.622 22.924 1.00 76.81 197 TYR A N 1
ATOM 1634 C CA . TYR A 1 197 ? -3.102 -8.831 23.696 1.00 76.81 197 TYR A CA 1
ATOM 1635 C C . TYR A 1 197 ? -3.304 -10.071 22.828 1.00 76.81 197 TYR A C 1
ATOM 1637 O O . TYR A 1 197 ? -2.977 -11.172 23.261 1.00 76.81 197 TYR A O 1
ATOM 1645 N N . GLN A 1 198 ? -3.808 -9.903 21.606 1.00 78.19 198 GLN A N 1
ATOM 1646 C CA . GLN A 1 198 ? -3.974 -11.001 20.654 1.00 78.19 198 GLN A CA 1
ATOM 1647 C C . GLN A 1 198 ? -2.720 -11.246 19.803 1.00 78.19 198 GLN A C 1
ATOM 1649 O O . GLN A 1 198 ? -2.780 -11.993 18.833 1.00 78.19 198 GLN A O 1
ATOM 1654 N N . GLY A 1 199 ? -1.588 -10.625 20.148 1.00 76.94 199 GLY A N 1
ATOM 1655 C CA . GLY A 1 199 ? -0.304 -10.846 19.482 1.00 76.94 199 GLY A CA 1
ATOM 1656 C C . GLY A 1 199 ? -0.151 -10.130 18.141 1.00 76.94 199 GLY A C 1
ATOM 1657 O O . GLY A 1 199 ? 0.848 -10.351 17.451 1.00 76.94 199 GLY A O 1
ATOM 1658 N N . TRP A 1 200 ? -1.088 -9.251 17.782 1.00 86.00 200 TRP A N 1
ATOM 1659 C CA . TRP A 1 200 ? -1.005 -8.502 16.541 1.00 86.00 200 TRP A CA 1
ATOM 1660 C C . TRP A 1 200 ? 0.030 -7.382 16.623 1.00 86.00 200 TRP A C 1
ATOM 1662 O O . TRP A 1 200 ? 0.118 -6.646 17.608 1.00 86.00 200 TRP A O 1
ATOM 1672 N N . HIS A 1 201 ? 0.787 -7.216 15.547 1.00 85.25 201 HIS A N 1
ATOM 1673 C CA . HIS A 1 201 ? 1.610 -6.049 15.309 1.00 85.25 201 HIS A CA 1
ATOM 1674 C C . HIS A 1 201 ? 0.770 -4.962 14.636 1.00 85.25 201 HIS A C 1
ATOM 1676 O O . HIS A 1 201 ? 0.222 -5.158 13.551 1.00 85.25 201 HIS A O 1
ATOM 1682 N N . LEU A 1 202 ? 0.652 -3.817 15.297 1.00 86.69 202 LEU A N 1
ATOM 1683 C CA . LEU A 1 202 ? -0.100 -2.681 14.793 1.00 86.69 202 LEU A CA 1
ATOM 1684 C C . LEU A 1 202 ? 0.877 -1.619 14.293 1.00 86.69 202 LEU A C 1
ATOM 1686 O O . LEU A 1 202 ? 1.724 -1.154 15.054 1.00 86.69 202 LEU A O 1
ATOM 1690 N N . VAL A 1 203 ? 0.755 -1.246 13.023 1.00 89.75 203 VAL A N 1
ATOM 1691 C CA . VAL A 1 203 ? 1.495 -0.132 12.427 1.00 89.75 203 VAL A CA 1
ATOM 1692 C C . VAL A 1 203 ? 0.523 1.023 12.246 1.00 89.75 203 VAL A C 1
ATOM 1694 O O . VAL A 1 203 ? -0.366 0.967 11.396 1.00 89.75 203 VAL A O 1
ATOM 1697 N N . THR A 1 204 ? 0.671 2.056 13.067 1.00 89.94 204 THR A N 1
ATOM 1698 C CA . THR A 1 204 ? -0.204 3.230 13.038 1.00 89.94 204 THR A CA 1
ATOM 1699 C C . THR A 1 204 ? 0.259 4.219 11.973 1.00 89.94 204 THR A C 1
ATOM 1701 O O . THR A 1 204 ? 1.414 4.638 11.950 1.00 89.94 204 THR A O 1
ATOM 1704 N N . LEU A 1 205 ? -0.664 4.595 11.093 1.00 89.88 205 LEU A N 1
ATOM 1705 C CA . LEU A 1 205 ? -0.476 5.530 9.995 1.00 89.88 205 LEU A CA 1
ATOM 1706 C C . LEU A 1 205 ? -1.417 6.719 10.211 1.00 89.88 205 LEU A C 1
ATOM 1708 O O . LEU A 1 205 ? -2.640 6.571 10.167 1.00 89.88 205 LEU A O 1
ATOM 1712 N N . ILE A 1 206 ? -0.843 7.894 10.456 1.00 84.88 206 ILE A N 1
ATOM 1713 C CA . ILE A 1 206 ? -1.582 9.161 10.504 1.00 84.88 206 ILE A CA 1
ATOM 1714 C C . ILE A 1 206 ? -1.367 9.924 9.203 1.00 84.88 206 ILE A C 1
ATOM 1716 O O . ILE A 1 206 ? -0.367 9.719 8.502 1.00 84.88 206 ILE A O 1
ATOM 1720 N N . ARG A 1 207 ? -2.308 10.809 8.882 1.00 79.25 207 ARG A N 1
ATOM 1721 C CA . ARG A 1 207 ? -2.281 11.595 7.651 1.00 79.25 207 ARG A CA 1
ATOM 1722 C C . ARG A 1 207 ? -0.981 12.368 7.499 1.00 79.25 207 ARG A C 1
ATOM 1724 O O . ARG A 1 207 ? -0.446 12.445 6.399 1.00 79.25 207 ARG A O 1
ATOM 1731 N N . GLU A 1 208 ? -0.439 12.893 8.589 1.00 71.19 208 GLU A N 1
ATOM 1732 C CA . GLU A 1 208 ? 0.775 13.690 8.564 1.00 71.19 208 GLU A CA 1
ATOM 1733 C C . GLU A 1 208 ? 1.983 12.892 8.074 1.00 71.19 208 GLU A C 1
ATOM 1735 O O . GLU A 1 208 ? 2.786 13.414 7.302 1.00 71.19 208 GLU A O 1
ATOM 1740 N N . PHE A 1 209 ? 2.083 11.617 8.461 1.00 74.69 209 PHE A N 1
ATOM 1741 C CA . PHE A 1 209 ? 3.154 10.734 7.995 1.00 74.69 209 PHE A CA 1
ATOM 1742 C C . PHE A 1 209 ? 3.017 10.438 6.503 1.00 74.69 209 PHE A C 1
ATOM 1744 O O . PHE A 1 209 ? 4.013 10.383 5.794 1.00 74.69 209 PHE A O 1
ATOM 1751 N N . LEU A 1 210 ? 1.785 10.303 6.009 1.00 76.00 210 LEU A N 1
ATOM 1752 C CA . LEU A 1 210 ? 1.526 9.969 4.610 1.00 76.00 210 LEU A CA 1
ATOM 1753 C C . LEU A 1 210 ? 1.587 11.184 3.669 1.00 76.00 210 LEU A C 1
ATOM 1755 O O . LEU A 1 210 ? 1.964 11.054 2.508 1.00 76.00 210 LEU A O 1
ATOM 1759 N N . ALA A 1 211 ? 1.184 12.363 4.139 1.00 68.31 211 ALA A N 1
ATOM 1760 C CA . ALA A 1 211 ? 1.019 13.550 3.302 1.00 68.31 211 ALA A CA 1
ATOM 1761 C C . ALA A 1 211 ? 2.235 14.485 3.321 1.00 68.31 211 ALA A C 1
ATOM 1763 O O . ALA A 1 211 ? 2.503 15.151 2.319 1.00 68.31 211 ALA A O 1
ATOM 1764 N N . PHE A 1 212 ? 2.963 14.561 4.441 1.00 66.38 212 PHE A N 1
ATOM 1765 C CA . PHE A 1 212 ? 4.094 15.484 4.595 1.00 66.38 212 PHE A CA 1
ATOM 1766 C C . PHE A 1 212 ? 5.458 14.817 4.443 1.00 66.38 212 PHE A C 1
ATOM 1768 O O . PHE A 1 212 ? 6.473 15.508 4.519 1.00 66.38 212 PHE A O 1
ATOM 1775 N N . GLU A 1 213 ? 5.498 13.510 4.182 1.00 66.81 213 GLU A N 1
ATOM 1776 C CA . GLU A 1 213 ? 6.719 12.795 3.837 1.00 66.81 213 GLU A CA 1
ATOM 1777 C C . GLU A 1 213 ? 6.884 12.741 2.303 1.00 66.81 213 GLU A C 1
ATOM 1779 O O . GLU A 1 213 ? 6.181 11.975 1.642 1.00 66.81 213 GLU A O 1
ATOM 1784 N N . PRO A 1 214 ? 7.794 13.533 1.696 1.00 59.22 214 PRO A N 1
ATOM 1785 C CA . PRO A 1 214 ? 7.831 13.732 0.241 1.00 59.22 214 PRO A CA 1
ATOM 1786 C C . PRO A 1 214 ? 8.075 12.467 -0.595 1.00 59.22 214 PRO A C 1
ATOM 1788 O O . PRO A 1 214 ? 7.701 12.432 -1.770 1.00 59.22 214 PRO A O 1
ATOM 1791 N N . ASP A 1 215 ? 8.719 11.453 -0.016 1.00 66.88 215 ASP A N 1
ATOM 1792 C CA . ASP A 1 215 ? 9.064 10.193 -0.677 1.00 66.88 215 ASP A CA 1
ATOM 1793 C C . ASP A 1 215 ? 8.521 8.941 0.029 1.00 66.88 215 ASP A C 1
ATOM 1795 O O . ASP A 1 215 ? 8.700 7.835 -0.483 1.00 66.88 215 ASP A O 1
ATOM 1799 N N . LEU A 1 216 ? 7.828 9.099 1.161 1.00 75.44 216 LEU A N 1
ATOM 1800 C CA . LEU A 1 216 ? 7.361 8.015 2.033 1.00 75.44 216 LEU A CA 1
ATOM 1801 C C . LEU A 1 216 ? 8.454 7.018 2.460 1.00 75.44 216 LEU A C 1
ATOM 1803 O O . LEU A 1 216 ? 8.137 5.874 2.779 1.00 75.44 216 LEU A O 1
ATOM 1807 N N . SER A 1 217 ? 9.732 7.402 2.436 1.00 69.94 217 SER A N 1
ATOM 1808 C CA . SER A 1 217 ? 10.859 6.493 2.695 1.00 69.94 217 SER A CA 1
ATOM 1809 C C . SER A 1 217 ? 10.837 5.897 4.108 1.00 69.94 217 SER A C 1
ATOM 1811 O O . SER A 1 217 ? 10.912 4.680 4.277 1.00 69.94 217 SER A O 1
ATOM 1813 N N . THR A 1 218 ? 10.637 6.728 5.126 1.00 74.69 218 THR A N 1
ATOM 1814 C CA . THR A 1 218 ? 10.440 6.347 6.530 1.00 74.69 218 THR A CA 1
ATOM 1815 C C . THR A 1 218 ? 9.189 5.500 6.683 1.00 74.69 218 THR A C 1
ATOM 1817 O O . THR A 1 218 ? 9.244 4.450 7.319 1.00 74.69 218 THR A O 1
ATOM 1820 N N . THR A 1 219 ? 8.066 5.905 6.081 1.00 80.62 219 THR A N 1
ATOM 1821 C CA . THR A 1 219 ? 6.828 5.119 6.142 1.00 80.62 219 THR A CA 1
ATOM 1822 C C . THR A 1 219 ? 7.016 3.725 5.535 1.00 80.62 219 THR A C 1
ATOM 1824 O O . THR A 1 219 ? 6.625 2.730 6.150 1.00 80.62 219 THR A O 1
ATOM 1827 N N . ARG A 1 220 ? 7.657 3.619 4.363 1.00 80.62 220 ARG A N 1
ATOM 1828 C CA . ARG A 1 220 ? 8.003 2.332 3.735 1.00 80.62 220 ARG A CA 1
ATOM 1829 C C . ARG A 1 220 ? 8.888 1.496 4.636 1.00 80.62 220 ARG A C 1
ATOM 1831 O O . ARG A 1 220 ? 8.619 0.315 4.815 1.00 80.62 220 ARG A O 1
ATOM 1838 N N . GLU A 1 221 ? 9.909 2.103 5.222 1.00 78.12 221 GLU A N 1
ATOM 1839 C CA . GLU A 1 221 ? 10.844 1.411 6.097 1.00 78.12 221 GLU A CA 1
ATOM 1840 C C . GLU A 1 221 ? 10.163 0.884 7.367 1.00 78.12 221 GLU A C 1
ATOM 1842 O O . GLU A 1 221 ? 10.401 -0.255 7.769 1.00 78.12 221 GLU A O 1
ATOM 1847 N N . VAL A 1 222 ? 9.270 1.670 7.975 1.00 81.06 222 VAL A N 1
ATOM 1848 C CA . VAL A 1 222 ? 8.463 1.248 9.130 1.00 81.06 222 VAL A CA 1
ATOM 1849 C C . VAL A 1 222 ? 7.542 0.090 8.752 1.00 81.06 222 VAL A C 1
ATOM 1851 O O . VAL A 1 222 ? 7.487 -0.905 9.473 1.00 81.06 222 VAL A O 1
ATOM 1854 N N . VAL A 1 223 ? 6.852 0.177 7.612 1.00 83.88 223 VAL A N 1
ATOM 1855 C CA . VAL A 1 223 ? 5.971 -0.895 7.124 1.00 83.88 223 VAL A CA 1
ATOM 1856 C C . VAL A 1 223 ? 6.764 -2.163 6.807 1.00 83.88 223 VAL A C 1
ATOM 1858 O O . VAL A 1 223 ? 6.358 -3.248 7.224 1.00 83.88 223 VAL A O 1
ATOM 1861 N N . ARG A 1 224 ? 7.916 -2.038 6.139 1.00 81.62 224 ARG A N 1
ATOM 1862 C CA . ARG A 1 224 ? 8.820 -3.151 5.824 1.00 81.62 224 ARG A CA 1
ATOM 1863 C C . ARG A 1 224 ? 9.313 -3.832 7.095 1.00 81.62 224 ARG A C 1
ATOM 1865 O O . ARG A 1 224 ? 9.141 -5.039 7.227 1.00 81.62 224 ARG A O 1
ATOM 1872 N N . LYS A 1 225 ? 9.844 -3.070 8.057 1.00 78.44 225 LYS A N 1
ATOM 1873 C CA . LYS A 1 225 ? 10.278 -3.599 9.360 1.00 78.44 225 LYS A CA 1
ATOM 1874 C C . LYS A 1 225 ? 9.135 -4.244 10.131 1.00 78.44 225 LYS A C 1
ATOM 1876 O O . LYS A 1 225 ? 9.329 -5.296 10.726 1.00 78.44 225 LYS A O 1
ATOM 1881 N N . GLY A 1 226 ? 7.944 -3.648 10.098 1.00 77.75 226 GLY A N 1
ATOM 1882 C CA . GLY A 1 226 ? 6.754 -4.230 10.711 1.00 77.75 226 GLY A CA 1
ATOM 1883 C C . GLY A 1 226 ? 6.414 -5.592 10.109 1.00 77.75 226 GLY A C 1
ATOM 1884 O O . GLY A 1 226 ? 6.141 -6.537 10.848 1.00 77.75 226 GLY A O 1
ATOM 1885 N N . CYS A 1 227 ? 6.505 -5.719 8.781 1.00 77.56 227 CYS A N 1
ATOM 1886 C CA . CYS A 1 227 ? 6.353 -7.001 8.095 1.00 77.56 227 CYS A CA 1
ATOM 1887 C C . CYS A 1 227 ? 7.460 -7.983 8.507 1.00 77.56 227 CYS A C 1
ATOM 1889 O O . CYS A 1 227 ? 7.152 -9.088 8.928 1.00 77.56 227 CYS A O 1
ATOM 1891 N N . GLU A 1 228 ? 8.730 -7.574 8.496 1.00 75.94 228 GLU A N 1
ATOM 1892 C CA . GLU A 1 228 ? 9.866 -8.417 8.902 1.00 75.94 228 GLU A CA 1
ATOM 1893 C C . GLU A 1 228 ? 9.773 -8.900 10.353 1.00 75.94 228 GLU A C 1
ATOM 1895 O O . GLU A 1 228 ? 10.064 -10.053 10.653 1.00 75.94 228 GLU A O 1
ATOM 1900 N N . TRP A 1 229 ? 9.328 -8.059 11.280 1.00 69.38 229 TRP A N 1
ATOM 1901 C CA . TRP A 1 229 ? 9.113 -8.473 12.667 1.00 69.38 229 TRP A CA 1
ATOM 1902 C C . TRP A 1 229 ? 7.961 -9.455 12.804 1.00 69.38 229 TRP A C 1
ATOM 1904 O O . TRP A 1 229 ? 8.034 -10.386 13.608 1.00 69.38 229 TRP A O 1
ATOM 1914 N N . ALA A 1 230 ? 6.900 -9.261 12.025 1.00 67.69 230 ALA A N 1
ATOM 1915 C CA . ALA A 1 230 ? 5.821 -10.225 11.945 1.00 67.69 230 ALA A CA 1
ATOM 1916 C C . ALA A 1 230 ? 6.323 -11.548 11.321 1.00 67.69 230 ALA A C 1
ATOM 1918 O O . ALA A 1 230 ? 5.867 -12.618 11.720 1.00 67.69 230 ALA A O 1
ATOM 1919 N N . ASP A 1 231 ? 7.312 -11.485 10.419 1.00 63.84 231 ASP A N 1
ATOM 1920 C CA . ASP A 1 231 ? 7.997 -12.630 9.811 1.00 63.84 231 ASP A CA 1
ATOM 1921 C C . ASP A 1 231 ? 8.857 -13.411 10.807 1.00 63.84 231 ASP A C 1
ATOM 1923 O O . ASP A 1 231 ? 8.724 -14.630 10.896 1.00 63.84 231 ASP A O 1
ATOM 1927 N N . MET A 1 232 ? 9.684 -12.718 11.589 1.00 58.25 232 MET A N 1
ATOM 1928 C CA . MET A 1 232 ? 10.621 -13.316 12.549 1.00 58.25 232 MET A CA 1
ATOM 1929 C C . MET A 1 232 ? 9.943 -14.006 13.739 1.00 58.25 232 MET A C 1
ATOM 1931 O O . MET A 1 232 ? 10.555 -14.849 14.384 1.00 58.25 232 MET A O 1
ATOM 1935 N N . ARG A 1 233 ? 8.686 -13.667 14.054 1.00 56.25 233 ARG A N 1
ATOM 1936 C CA . ARG A 1 233 ? 7.907 -14.337 15.115 1.00 56.25 233 ARG A CA 1
ATOM 1937 C C . ARG A 1 233 ? 7.444 -15.746 14.729 1.00 56.25 233 ARG A C 1
ATOM 1939 O O . ARG A 1 233 ? 6.942 -16.468 15.584 1.00 56.25 233 ARG A O 1
ATOM 1946 N N . ILE A 1 234 ? 7.607 -16.130 13.463 1.00 49.41 234 ILE A N 1
ATOM 1947 C CA . ILE A 1 234 ? 7.455 -17.506 12.989 1.00 49.41 234 ILE A CA 1
ATOM 1948 C C . ILE A 1 234 ? 8.851 -18.140 12.950 1.00 49.41 234 ILE A C 1
ATOM 1950 O O . ILE A 1 234 ? 9.396 -18.397 11.883 1.00 49.41 234 ILE A O 1
ATOM 1954 N N . ASP A 1 235 ? 9.452 -18.344 14.120 1.00 40.66 235 ASP A N 1
ATOM 1955 C CA . ASP A 1 235 ? 10.576 -19.271 14.271 1.00 40.66 235 ASP A CA 1
ATOM 1956 C C . ASP A 1 235 ? 10.031 -20.579 14.857 1.00 40.66 235 ASP A C 1
ATOM 1958 O O . ASP A 1 235 ? 9.179 -20.551 15.752 1.00 40.66 235 ASP A O 1
ATOM 1962 N N . GLU A 1 236 ? 10.524 -21.710 14.355 1.00 39.50 236 GLU A N 1
ATOM 1963 C CA . GLU A 1 236 ? 10.095 -23.089 14.645 1.00 39.50 236 GLU A CA 1
ATOM 1964 C C . GLU A 1 236 ? 10.193 -23.460 16.142 1.00 39.50 236 GLU A C 1
ATOM 1966 O O . GLU A 1 236 ? 9.718 -24.514 16.556 1.00 39.50 236 GLU A O 1
ATOM 1971 N N . ASN A 1 237 ? 10.753 -22.566 16.967 1.00 39.19 237 ASN A N 1
ATOM 1972 C CA . ASN A 1 237 ? 10.957 -22.714 18.408 1.00 39.19 237 ASN A CA 1
ATOM 1973 C C . ASN A 1 237 ? 10.254 -21.650 19.274 1.00 39.19 237 ASN A C 1
ATOM 1975 O O . ASN A 1 237 ? 10.539 -21.557 20.470 1.00 39.19 237 ASN A O 1
ATOM 1979 N N . THR A 1 238 ? 9.355 -20.825 18.726 1.00 40.59 238 THR A N 1
ATOM 1980 C CA . THR A 1 238 ? 8.631 -19.848 19.558 1.00 40.59 238 THR A CA 1
ATOM 1981 C C . THR A 1 238 ? 7.544 -20.562 20.365 1.00 40.59 238 THR A C 1
ATOM 1983 O O . THR A 1 238 ? 6.425 -20.756 19.891 1.00 40.59 238 THR A O 1
ATOM 1986 N N . GLU A 1 239 ? 7.861 -20.945 21.607 1.00 33.81 239 GLU A N 1
ATOM 1987 C CA . GLU A 1 239 ? 6.849 -21.252 22.618 1.00 33.81 239 GLU A CA 1
ATOM 1988 C C . GLU A 1 239 ? 5.996 -19.997 22.819 1.00 33.81 239 GLU A C 1
ATOM 1990 O O . GLU A 1 239 ? 6.369 -19.053 23.521 1.00 33.81 239 GLU A O 1
ATOM 1995 N N . PHE A 1 240 ? 4.828 -19.967 22.179 1.00 42.69 240 PHE A N 1
ATOM 1996 C CA . PHE A 1 240 ? 3.790 -19.022 22.544 1.00 42.69 240 PHE A CA 1
ATOM 1997 C C . PHE A 1 240 ? 3.531 -19.219 24.036 1.00 42.69 240 PHE A C 1
ATOM 1999 O O . PHE A 1 240 ? 3.086 -20.289 24.463 1.00 42.69 240 PHE A O 1
ATOM 2006 N N . VAL A 1 241 ? 3.791 -18.187 24.842 1.00 38.69 241 VAL A N 1
ATOM 2007 C CA . VAL A 1 241 ? 3.217 -18.087 26.184 1.00 38.69 241 VAL A CA 1
ATOM 2008 C C . VAL A 1 241 ? 1.716 -17.928 25.972 1.00 38.69 241 VAL A C 1
ATOM 2010 O O . VAL A 1 241 ? 1.174 -16.826 25.947 1.00 38.69 241 VAL A O 1
ATOM 2013 N N . LEU A 1 242 ? 1.052 -19.054 25.712 1.00 37.25 242 LEU A N 1
ATOM 2014 C CA . LEU A 1 242 ? -0.388 -19.157 25.642 1.00 37.25 242 LEU A CA 1
ATOM 2015 C C . LEU A 1 242 ? -0.886 -18.649 26.987 1.00 37.25 242 LEU A C 1
ATOM 2017 O O . LEU A 1 242 ? -0.586 -19.226 28.038 1.00 37.25 242 LEU A O 1
ATOM 2021 N N . THR A 1 243 ? -1.617 -17.540 26.954 1.00 52.41 243 THR A N 1
ATOM 2022 C CA . THR A 1 243 ? -2.376 -17.087 28.111 1.00 52.41 243 THR A CA 1
ATOM 2023 C C . THR A 1 243 ? -3.245 -18.251 28.599 1.00 52.41 243 THR A C 1
ATOM 2025 O O . THR A 1 243 ? -3.610 -19.144 27.829 1.00 52.41 243 THR A O 1
ATOM 2028 N N . ALA A 1 244 ? -3.574 -18.277 29.892 1.00 42.59 244 ALA A N 1
ATOM 2029 C CA . ALA A 1 244 ? -4.353 -19.369 30.486 1.00 42.59 244 ALA A CA 1
ATOM 2030 C C . ALA A 1 244 ? -5.670 -19.657 29.728 1.00 42.59 244 ALA A C 1
ATOM 2032 O O . ALA A 1 244 ? -6.154 -20.786 29.712 1.00 42.59 244 ALA A O 1
ATOM 2033 N N . GLU A 1 245 ? -6.215 -18.643 29.057 1.00 43.72 245 GLU A N 1
ATOM 2034 C CA . GLU A 1 245 ? -7.400 -18.730 28.209 1.00 43.72 245 GLU A CA 1
ATOM 2035 C C . GLU A 1 245 ? -7.134 -19.463 26.882 1.00 43.72 245 GLU A C 1
ATOM 2037 O O . GLU A 1 245 ? -7.891 -20.360 26.520 1.00 43.72 245 GLU A O 1
ATOM 2042 N N . ALA A 1 246 ? -6.011 -19.185 26.211 1.00 43.75 246 ALA A N 1
ATOM 2043 C CA . ALA A 1 246 ? -5.618 -19.886 24.988 1.00 43.75 246 ALA A CA 1
ATOM 2044 C C . ALA A 1 246 ? -5.252 -21.363 25.249 1.00 43.75 246 ALA A C 1
ATOM 2046 O O . ALA A 1 246 ? -5.565 -22.224 24.427 1.00 43.75 246 ALA A O 1
ATOM 2047 N N . ARG A 1 247 ? -4.677 -21.683 26.423 1.00 49.12 247 ARG A N 1
ATOM 2048 C CA . ARG A 1 247 ? -4.501 -23.083 26.865 1.00 49.12 247 ARG A CA 1
ATOM 2049 C C . ARG A 1 247 ? -5.839 -23.790 27.074 1.00 49.12 247 ARG A C 1
ATOM 2051 O O . ARG A 1 247 ? -5.997 -24.915 26.616 1.00 49.12 247 ARG A O 1
ATOM 2058 N N . ARG A 1 248 ? -6.822 -23.125 27.694 1.00 55.25 248 ARG A N 1
ATOM 2059 C CA . ARG A 1 248 ? -8.169 -23.695 27.875 1.00 55.25 248 ARG A CA 1
ATOM 2060 C C . ARG A 1 248 ? -8.859 -24.005 26.551 1.00 55.25 248 ARG A C 1
ATOM 2062 O O . ARG A 1 248 ? -9.465 -25.061 26.434 1.00 55.25 248 ARG A O 1
ATOM 2069 N N . MET A 1 249 ? -8.754 -23.115 25.566 1.00 53.62 249 MET A N 1
ATOM 2070 C CA . MET A 1 249 ? -9.364 -23.339 24.251 1.00 53.62 249 MET A CA 1
ATOM 2071 C C . MET A 1 249 ? -8.730 -24.524 23.510 1.00 53.62 249 MET A C 1
ATOM 2073 O O . MET A 1 249 ? -9.443 -25.294 22.873 1.00 53.62 249 MET A O 1
ATOM 2077 N N . LEU A 1 250 ? -7.411 -24.708 23.626 1.00 53.66 250 LEU A N 1
ATOM 2078 C CA . LEU A 1 250 ? -6.713 -25.874 23.074 1.00 53.66 250 LEU A CA 1
ATOM 2079 C C . LEU A 1 250 ? -7.119 -27.177 23.777 1.00 53.66 250 LEU A C 1
ATOM 2081 O O . LEU A 1 250 ? -7.442 -28.150 23.106 1.00 53.66 250 LEU A O 1
ATOM 2085 N N . GLU A 1 251 ? -7.205 -27.181 25.110 1.00 71.06 251 GLU A N 1
ATOM 2086 C CA . GLU A 1 251 ? -7.674 -28.349 25.870 1.00 71.06 251 GLU A CA 1
ATOM 2087 C C . GLU A 1 251 ? -9.137 -28.715 25.562 1.00 71.06 251 GLU A C 1
ATOM 2089 O O . GLU A 1 251 ? -9.524 -29.884 25.642 1.00 71.06 251 GLU A O 1
ATOM 2094 N N . GLU A 1 252 ? -9.978 -27.727 25.250 1.00 74.75 252 GLU A N 1
ATOM 2095 C CA . GLU A 1 252 ? -11.367 -27.943 24.837 1.00 74.75 252 GLU A CA 1
ATOM 2096 C C . GLU A 1 252 ? -11.442 -28.539 23.417 1.00 74.75 252 GLU A C 1
ATOM 2098 O O . GLU A 1 252 ? -12.195 -29.491 23.209 1.00 74.75 252 GLU A O 1
ATOM 2103 N N . LEU A 1 253 ? -10.598 -28.082 22.483 1.00 63.84 253 LEU A N 1
ATOM 2104 C CA . LEU A 1 253 ? -10.491 -28.637 21.125 1.00 63.84 253 LEU A CA 1
ATOM 2105 C C . LEU A 1 253 ? -9.955 -30.079 21.114 1.00 63.84 253 LEU A C 1
ATOM 2107 O O . LEU A 1 253 ? -10.531 -30.947 20.460 1.00 63.84 253 LEU A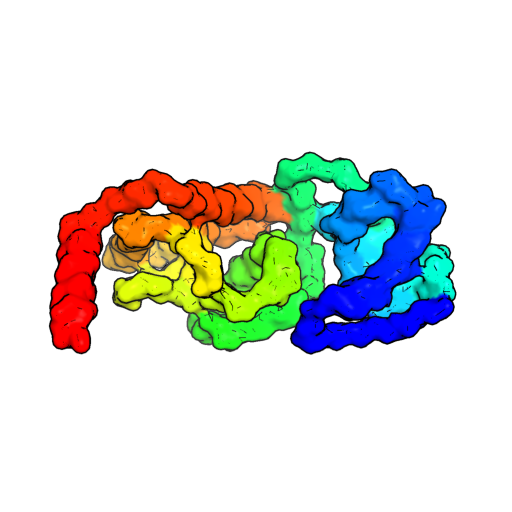 O 1
ATOM 2111 N N . GLU A 1 254 ? -8.917 -30.379 21.898 1.00 68.38 254 GLU A N 1
ATOM 2112 C CA . GLU A 1 254 ? -8.359 -31.737 22.004 1.00 68.38 254 GLU A CA 1
ATOM 2113 C C . GLU A 1 254 ? -9.361 -32.732 22.623 1.00 68.38 254 GLU A C 1
ATOM 2115 O O . GLU A 1 254 ? -9.414 -33.908 22.245 1.00 68.38 254 GLU A O 1
ATOM 2120 N N . LYS A 1 255 ? -10.220 -32.268 23.542 1.00 70.00 255 LYS A N 1
ATOM 2121 C CA . LYS A 1 255 ? -11.325 -33.064 24.112 1.00 70.00 255 LYS A CA 1
ATOM 2122 C C . LYS A 1 255 ? -12.460 -33.322 23.124 1.00 70.00 255 LYS A C 1
ATOM 2124 O O . LYS A 1 255 ? -13.197 -34.293 23.303 1.00 70.00 255 LYS A O 1
ATOM 2129 N N . GLU A 1 256 ? -12.649 -32.459 22.132 1.00 64.44 256 GLU A N 1
ATOM 2130 C CA . GLU A 1 256 ? -13.632 -32.669 21.067 1.00 64.44 256 GLU A CA 1
ATOM 2131 C C . GLU A 1 256 ? -13.115 -33.629 19.994 1.00 64.44 256 GLU A C 1
ATOM 2133 O O . GLU A 1 256 ? -13.884 -34.454 19.497 1.00 64.44 256 GLU A O 1
ATOM 2138 N N . GLU A 1 257 ? -11.821 -33.585 19.678 1.00 58.19 257 GLU A N 1
ATOM 2139 C CA . GLU A 1 257 ? -11.205 -34.513 18.724 1.00 58.19 257 GLU A CA 1
ATOM 2140 C C . GLU A 1 257 ? -11.065 -35.932 19.284 1.00 58.19 257 GLU A C 1
ATOM 2142 O O . GLU A 1 257 ? -11.304 -36.894 18.564 1.00 58.19 257 GLU A O 1
ATOM 2147 N N . SER A 1 258 ? -10.794 -36.083 20.581 1.00 61.50 258 SER A N 1
ATOM 2148 C CA . SER A 1 258 ? -10.726 -37.397 21.250 1.00 61.50 258 SER A CA 1
ATOM 2149 C C . SER A 1 258 ? -12.092 -38.057 21.509 1.00 61.50 258 SER A C 1
ATOM 2151 O O . SER A 1 258 ? -12.154 -39.185 22.002 1.00 61.50 258 SER A O 1
ATOM 2153 N N . LYS A 1 259 ? -13.196 -37.371 21.181 1.00 57.84 259 LYS A N 1
ATOM 2154 C CA . LYS A 1 259 ? -14.570 -37.904 21.229 1.00 57.84 259 LYS A CA 1
ATOM 2155 C C . LYS A 1 259 ? -15.134 -38.286 19.855 1.00 57.84 259 LYS A C 1
ATOM 2157 O O . LYS A 1 259 ? -16.277 -38.747 19.802 1.00 57.84 259 LYS A O 1
ATOM 2162 N N . LYS A 1 260 ? -14.383 -38.073 18.774 1.00 48.19 260 LYS A N 1
ATOM 2163 C CA . LYS A 1 260 ? -14.711 -38.546 17.421 1.00 48.19 260 LYS A CA 1
ATOM 2164 C C . LYS A 1 260 ? -13.962 -39.833 17.109 1.00 48.19 260 LYS A C 1
ATOM 2166 O O . LYS A 1 260 ? -14.547 -40.641 16.356 1.00 48.19 260 LYS A O 1
#

Foldseek 3Di:
DADFQDDDPDDDPVSVCRLCVLVLVVCCVPPVVCSVQLVVQKDFPGQDPQWTWIAGQAPRWIWIAHRVSHTPDTDPCSSDRPDDVLNRQRFLDDVDQDPLQVVCCVPAPDPVVCVQCVVVSSLCCRQAVCVVVVSDCVQKHKAQPDPDHAQPQWIWIDGNPQPQQEIEIEGGPCQVVVVDDPVSVVSNVVSVVVCVVVVHHYHYDYPCLRPVPRRNSVVNVSVVVSSVVSVVCPDPPDPPPQDPVSVVVVVVVVVVVVVD

Secondary structure (DSSP, 8-state):
-PPP-PPPSS--HHHHHHHHHHHHHHHHHH-TTTHHHHHTTEEEEEEETTEEEEEETTT--EEEE-TTS-EEEE-TTTT-----TT-----S--SS--HHHHHHHHHHS-HHHHHHHHHHHHHIIIIIIHHHTTT--TTEEES--SSS---TTEEEEEESS-SS-EEEEEE-HHHHT--S-HHHHHHHHHHHHHHHHTT-EEEEEEHHHHHS-TT-HHHHHHHHHHHHHHHHT--TT------HHHHHHHHHHHHHHTT-

pLDDT: mean 79.91, std 15.08, range [33.81, 97.19]

Sequence (260 aa):
MYPKVGSPKKVTMKWLDKAFAPLKDYLDAHHPENAKAIMGWMTYKGNFDDLYCYENRMTQGYIEFDRSGQLIRCSDNALDHEYELGYERIPVKTESIHPNVDRWIDRTVSAKKADIFREELRLFLQHVWGPMANYDFSDLKANYPLQGSGSPYCLYVYPSRFSKMIAFQFVGDEIVEKNCSLREYQKFEKSEREFMYQGWHLVTLIREFLAFEPDLSTTREVVRKGCEWADMRIDENTEFVLTAEARRMLEELEKEESKK